Protein AF-A0A520R181-F1 (afdb_monomer_lite)

Structure (mmCIF, N/CA/C/O backbone):
data_AF-A0A520R181-F1
#
_entry.id   AF-A0A520R181-F1
#
loop_
_atom_site.group_PDB
_atom_site.id
_atom_site.type_symbol
_atom_site.label_atom_id
_atom_site.label_alt_id
_atom_site.label_comp_id
_atom_site.label_asym_id
_atom_site.label_entity_id
_atom_site.label_seq_id
_atom_site.pdbx_PDB_ins_code
_atom_site.Cartn_x
_atom_site.Cartn_y
_atom_site.Cartn_z
_atom_site.occupancy
_atom_site.B_iso_or_equiv
_atom_site.auth_seq_id
_atom_site.auth_comp_id
_atom_site.auth_asym_id
_atom_site.auth_atom_id
_atom_site.pdbx_PDB_model_num
ATOM 1 N N . MET A 1 1 ? 13.002 9.354 -15.222 1.00 70.94 1 MET A N 1
ATOM 2 C CA . MET A 1 1 ? 13.099 8.004 -14.648 1.00 70.94 1 MET A CA 1
ATOM 3 C C . MET A 1 1 ? 13.500 8.187 -13.207 1.00 70.94 1 MET A C 1
ATOM 5 O O . MET A 1 1 ? 14.517 8.838 -12.961 1.00 70.94 1 MET A O 1
ATOM 9 N N . TYR A 1 2 ? 12.645 7.732 -12.300 1.00 83.31 2 TYR A N 1
ATOM 10 C CA . TYR A 1 2 ? 12.862 7.840 -10.866 1.00 83.31 2 TYR A CA 1
ATOM 11 C C . TYR A 1 2 ? 14.178 7.166 -10.467 1.00 83.31 2 TYR A C 1
ATOM 13 O O . TYR A 1 2 ? 14.601 6.172 -11.060 1.00 83.31 2 TYR A O 1
ATOM 21 N N . ARG A 1 3 ? 14.857 7.761 -9.487 1.00 86.00 3 ARG A N 1
ATOM 22 C CA . ARG A 1 3 ? 16.058 7.203 -8.874 1.00 86.00 3 ARG A CA 1
ATOM 23 C C . ARG A 1 3 ? 15.822 7.171 -7.377 1.00 86.00 3 ARG A C 1
ATOM 25 O O . ARG A 1 3 ? 15.787 8.222 -6.746 1.00 86.00 3 ARG A O 1
ATOM 32 N N . GLN A 1 4 ? 15.711 5.964 -6.850 1.00 87.31 4 GLN A N 1
ATOM 33 C CA . GLN A 1 4 ? 15.483 5.714 -5.439 1.00 87.31 4 GLN A CA 1
ATOM 34 C C . GLN A 1 4 ? 16.605 6.290 -4.572 1.00 87.31 4 GLN A C 1
ATOM 36 O O . GLN A 1 4 ? 17.796 6.112 -4.858 1.00 87.31 4 GLN A O 1
ATOM 41 N N . ASN A 1 5 ? 16.229 6.990 -3.501 1.00 93.62 5 ASN A N 1
ATOM 42 C CA . ASN A 1 5 ? 17.175 7.425 -2.486 1.00 93.62 5 ASN A CA 1
ATOM 43 C C . ASN A 1 5 ? 17.422 6.289 -1.484 1.00 93.62 5 ASN A C 1
ATOM 45 O O . ASN A 1 5 ? 16.746 6.174 -0.466 1.00 93.62 5 ASN A O 1
ATOM 49 N N . GLU A 1 6 ? 18.431 5.468 -1.770 1.00 94.00 6 GLU A N 1
ATOM 50 C CA . GLU A 1 6 ? 18.804 4.285 -0.978 1.00 94.00 6 GLU A CA 1
ATOM 51 C C . GLU A 1 6 ? 19.047 4.560 0.512 1.00 94.00 6 GLU A C 1
ATOM 53 O O . GLU A 1 6 ? 18.849 3.690 1.360 1.00 94.00 6 GLU A O 1
ATOM 58 N N . THR A 1 7 ? 19.516 5.759 0.856 1.00 96.38 7 THR A N 1
ATOM 59 C CA . THR A 1 7 ? 19.773 6.120 2.254 1.00 96.38 7 THR A CA 1
ATOM 60 C C . THR A 1 7 ? 18.471 6.363 3.004 1.00 96.38 7 THR A C 1
ATOM 62 O O . THR A 1 7 ? 18.291 5.807 4.085 1.00 96.38 7 THR A O 1
ATOM 65 N N . GLU A 1 8 ? 17.563 7.153 2.429 1.00 97.19 8 GLU A N 1
ATOM 66 C CA . GLU A 1 8 ? 16.265 7.436 3.052 1.00 97.19 8 GLU A CA 1
ATOM 67 C C . GLU A 1 8 ? 15.363 6.203 3.045 1.00 97.19 8 GLU A C 1
ATOM 69 O O . GLU A 1 8 ? 14.705 5.936 4.047 1.00 97.19 8 GLU A O 1
ATOM 74 N N . LEU A 1 9 ? 15.417 5.394 1.981 1.00 96.69 9 LEU A N 1
ATOM 75 C CA . LEU A 1 9 ? 14.722 4.113 1.923 1.00 96.69 9 LEU A CA 1
ATOM 76 C C . LEU A 1 9 ? 15.124 3.223 3.102 1.00 96.69 9 LEU A C 1
ATOM 78 O O . LEU A 1 9 ? 14.274 2.849 3.904 1.00 96.69 9 LEU A O 1
ATOM 82 N N . ARG A 1 10 ? 16.424 2.924 3.247 1.00 96.19 10 ARG A N 1
ATOM 83 C CA . ARG A 1 10 ? 16.911 2.081 4.351 1.00 96.19 10 ARG A CA 1
ATOM 84 C C . ARG A 1 10 ? 16.546 2.658 5.709 1.00 96.19 10 ARG A C 1
ATOM 86 O O . ARG A 1 10 ? 16.106 1.922 6.579 1.00 96.19 10 ARG A O 1
ATOM 93 N N . ARG A 1 11 ? 16.681 3.975 5.881 1.00 98.06 11 ARG A N 1
ATOM 94 C CA . ARG A 1 11 ? 16.332 4.641 7.137 1.00 98.06 11 ARG A CA 1
ATOM 95 C C . ARG A 1 11 ? 14.852 4.470 7.482 1.00 98.06 11 ARG A C 1
ATOM 97 O O . ARG A 1 11 ? 14.540 4.216 8.641 1.00 98.06 11 ARG A O 1
ATOM 104 N N . ALA A 1 12 ? 13.952 4.625 6.514 1.00 98.25 12 ALA A N 1
ATOM 105 C CA . ALA A 1 12 ? 12.523 4.411 6.721 1.00 98.25 12 ALA A CA 1
ATOM 106 C C . ALA A 1 12 ? 12.215 2.940 7.039 1.00 98.25 12 ALA A C 1
ATOM 108 O O . ALA A 1 12 ? 11.457 2.654 7.963 1.00 98.25 12 ALA A O 1
ATOM 109 N N . MET A 1 13 ? 12.865 2.008 6.339 1.00 97.69 13 MET A N 1
ATOM 110 C CA . MET A 1 13 ? 12.720 0.574 6.590 1.00 97.69 13 MET A CA 1
ATOM 111 C C . MET A 1 13 ? 13.202 0.179 7.993 1.00 97.69 13 MET A C 1
ATOM 113 O O . MET A 1 13 ? 12.474 -0.494 8.713 1.00 97.69 13 MET A O 1
ATOM 117 N N . ASP A 1 14 ? 14.359 0.671 8.445 1.00 97.81 14 ASP A N 1
ATOM 118 C CA . ASP A 1 14 ? 14.879 0.411 9.798 1.00 97.81 14 ASP A CA 1
ATOM 119 C C . ASP A 1 14 ? 13.917 0.891 10.900 1.00 97.81 14 ASP A C 1
ATOM 121 O O . ASP A 1 14 ? 13.840 0.306 11.984 1.00 97.81 14 ASP A O 1
ATOM 125 N N . ARG A 1 15 ? 13.204 1.995 10.651 1.00 98.25 15 ARG A N 1
ATOM 126 C CA . ARG A 1 15 ? 12.202 2.540 11.577 1.00 98.25 15 ARG A CA 1
ATOM 127 C C . ARG A 1 15 ? 10.963 1.658 11.641 1.00 98.25 15 ARG A C 1
ATOM 129 O O . ARG A 1 15 ? 10.537 1.305 12.736 1.00 98.25 15 ARG A O 1
ATOM 136 N N . LEU A 1 16 ? 10.444 1.257 10.482 1.00 97.69 16 LEU A N 1
ATOM 137 C CA . LEU A 1 16 ? 9.302 0.350 10.393 1.00 97.69 16 LEU A CA 1
ATOM 138 C C . LEU A 1 16 ? 9.629 -1.008 11.023 1.00 97.69 16 LEU A C 1
ATOM 140 O O . LEU A 1 16 ? 8.872 -1.479 11.861 1.00 97.69 16 LEU A O 1
ATOM 144 N N . GLU A 1 17 ? 10.785 -1.600 10.721 1.00 96.12 17 GLU A N 1
ATOM 145 C CA . GLU A 1 17 ? 11.241 -2.844 11.358 1.00 96.12 17 GLU A CA 1
ATOM 146 C C . GLU A 1 17 ? 11.260 -2.748 12.881 1.00 96.12 17 GLU A C 1
ATOM 148 O O . GLU A 1 17 ? 10.787 -3.661 13.556 1.00 96.12 17 GLU A O 1
ATOM 153 N N . ARG A 1 18 ? 11.780 -1.641 13.425 1.00 96.62 18 ARG A N 1
ATOM 154 C CA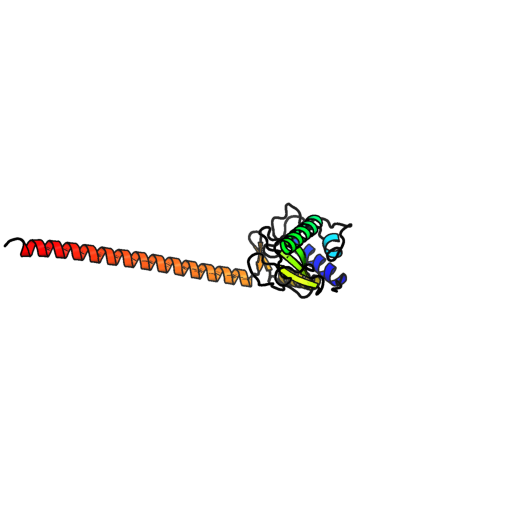 . ARG A 1 18 ? 11.797 -1.416 14.871 1.00 96.62 18 ARG A CA 1
ATOM 155 C C . ARG A 1 18 ? 10.385 -1.342 15.437 1.00 96.62 18 ARG A C 1
ATOM 157 O O . ARG A 1 18 ? 10.103 -2.029 16.410 1.00 96.62 18 ARG A O 1
ATOM 164 N N . TRP A 1 19 ? 9.515 -0.543 14.823 1.00 96.75 19 TRP A N 1
ATOM 165 C CA . TRP A 1 19 ? 8.144 -0.393 15.296 1.00 96.75 19 TRP A CA 1
ATOM 166 C C . TRP A 1 19 ? 7.399 -1.733 15.265 1.00 96.75 19 TRP A C 1
ATOM 168 O O . TRP A 1 19 ? 6.850 -2.147 16.283 1.00 96.75 19 TRP A O 1
ATOM 178 N N . PHE A 1 20 ? 7.455 -2.466 14.149 1.00 95.25 20 PHE A N 1
ATOM 179 C CA . PHE A 1 20 ? 6.802 -3.772 14.030 1.00 95.25 20 PHE A CA 1
ATOM 180 C C . PHE A 1 20 ? 7.365 -4.793 15.026 1.00 95.25 20 PHE A C 1
ATOM 182 O O . PHE A 1 20 ? 6.590 -5.528 15.624 1.00 95.25 20 PHE A O 1
ATOM 189 N N . ALA A 1 21 ? 8.678 -4.809 15.272 1.00 93.69 21 ALA A N 1
ATOM 190 C CA . ALA A 1 21 ? 9.282 -5.699 16.268 1.00 93.69 21 ALA A CA 1
ATOM 191 C C . ALA A 1 21 ? 8.876 -5.374 17.720 1.00 93.69 21 ALA A C 1
ATOM 193 O O . ALA A 1 21 ? 8.971 -6.238 18.588 1.00 93.69 21 ALA A O 1
ATOM 194 N N . GLU A 1 22 ? 8.463 -4.135 17.998 1.00 94.25 22 GLU A N 1
ATOM 195 C CA . GLU A 1 22 ? 7.992 -3.704 19.320 1.00 94.25 22 GLU A CA 1
ATOM 196 C C . GLU A 1 22 ? 6.488 -3.948 19.530 1.00 94.25 22 GLU A C 1
ATOM 198 O O . GLU A 1 22 ? 6.054 -4.074 20.675 1.00 94.25 22 GLU A O 1
ATOM 203 N N . HIS A 1 23 ? 5.701 -4.015 18.449 1.00 93.12 23 HIS A N 1
ATOM 204 C CA . HIS A 1 23 ? 4.231 -4.020 18.505 1.00 93.12 23 HIS A CA 1
ATOM 205 C C . HIS A 1 23 ? 3.587 -5.303 17.962 1.00 93.12 23 HIS A C 1
ATOM 207 O O . HIS A 1 23 ? 2.390 -5.509 18.159 1.00 93.12 23 HIS A O 1
ATOM 213 N N . VAL A 1 24 ? 4.350 -6.170 17.292 1.00 90.50 24 VAL A N 1
ATOM 214 C CA . VAL A 1 24 ? 3.882 -7.451 16.752 1.00 90.50 24 VAL A CA 1
ATOM 215 C C . VAL A 1 24 ? 4.718 -8.585 17.348 1.00 90.50 24 VAL A C 1
ATOM 217 O O . VAL A 1 24 ? 5.944 -8.539 17.323 1.00 90.50 24 VAL A O 1
ATOM 220 N N . ASP A 1 25 ? 4.046 -9.607 17.887 1.00 78.94 25 ASP A N 1
ATOM 221 C CA . ASP A 1 25 ? 4.659 -10.672 18.703 1.00 78.94 25 ASP A CA 1
ATOM 222 C C . ASP A 1 25 ? 5.615 -11.612 17.936 1.00 78.94 25 ASP A C 1
ATOM 224 O O . ASP A 1 25 ? 6.341 -12.395 18.548 1.00 78.94 25 ASP A O 1
ATOM 228 N N . GLU A 1 26 ? 5.652 -11.537 16.606 1.00 80.12 26 GLU A N 1
ATOM 229 C CA . GLU A 1 26 ? 6.460 -12.400 15.742 1.00 80.12 26 GLU A CA 1
ATOM 230 C C . GLU A 1 26 ? 7.240 -11.565 14.717 1.00 80.12 26 GLU A C 1
ATOM 232 O O . GLU A 1 26 ? 6.818 -10.456 14.368 1.00 80.12 26 GLU A O 1
ATOM 237 N N . PRO A 1 27 ? 8.371 -12.077 14.185 1.00 82.31 27 PRO A N 1
ATOM 238 C CA . PRO A 1 27 ? 9.056 -11.438 13.070 1.00 82.31 27 PRO A CA 1
ATOM 239 C C . PRO A 1 27 ? 8.056 -11.158 11.954 1.00 82.31 27 PRO A C 1
ATOM 241 O O . PRO A 1 27 ? 7.365 -12.064 11.518 1.00 82.31 27 PRO A O 1
ATOM 244 N N . TYR A 1 28 ? 7.962 -9.913 11.506 1.00 92.88 28 TYR A N 1
ATOM 245 C CA . TYR A 1 28 ? 6.873 -9.502 10.625 1.00 92.88 28 TYR A CA 1
ATOM 246 C C . TYR A 1 28 ? 7.232 -9.605 9.133 1.00 92.88 28 TYR A C 1
ATOM 248 O O . TYR A 1 28 ? 6.497 -10.175 8.323 1.00 92.88 28 TYR A O 1
ATOM 256 N N . PHE A 1 29 ? 8.403 -9.080 8.770 1.00 95.56 29 PHE A N 1
ATOM 257 C CA . PHE A 1 29 ? 8.902 -9.079 7.397 1.00 95.56 29 PHE A CA 1
ATOM 258 C C . PHE A 1 29 ? 9.561 -10.416 7.046 1.00 95.56 29 PHE A C 1
ATOM 260 O O . PHE A 1 29 ? 10.306 -10.988 7.849 1.00 95.56 29 PHE A O 1
ATOM 267 N N . ALA A 1 30 ? 9.319 -10.905 5.830 1.00 94.81 30 ALA A N 1
ATOM 268 C CA . ALA A 1 30 ? 10.025 -12.071 5.318 1.00 94.81 30 ALA A CA 1
ATOM 269 C C . ALA A 1 30 ? 11.491 -11.715 4.994 1.00 94.81 30 ALA A C 1
ATOM 271 O O . ALA A 1 30 ? 11.779 -10.580 4.593 1.00 94.81 30 ALA A O 1
ATOM 272 N N . PRO A 1 31 ? 12.438 -12.665 5.139 1.00 93.69 31 PRO A N 1
ATOM 273 C CA . PRO A 1 31 ? 13.830 -12.443 4.760 1.00 93.69 31 PRO A CA 1
ATOM 274 C C . PRO A 1 31 ? 13.952 -11.961 3.311 1.00 93.69 31 PRO A C 1
ATOM 276 O O . PRO A 1 31 ? 13.339 -12.535 2.417 1.00 93.69 31 PRO A O 1
ATOM 279 N N . GLY A 1 32 ? 1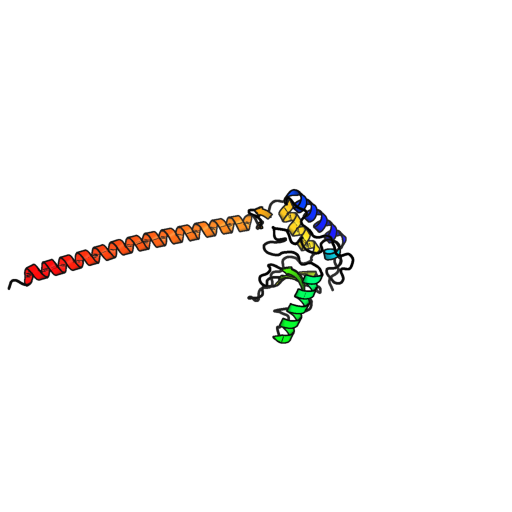4.756 -10.921 3.086 1.00 93.12 32 GLY A N 1
ATOM 280 C CA . GLY A 1 32 ? 14.931 -10.316 1.768 1.00 93.12 32 GLY A CA 1
ATOM 281 C C . GLY A 1 32 ? 15.467 -11.263 0.686 1.00 93.12 32 GLY A C 1
ATOM 282 O O . GLY A 1 32 ? 16.224 -12.198 0.962 1.00 93.12 32 GLY A O 1
ATOM 283 N N . ALA A 1 33 ? 15.104 -10.980 -0.564 1.00 91.19 33 ALA A N 1
ATOM 284 C CA . ALA A 1 33 ? 15.522 -11.722 -1.749 1.00 91.19 33 ALA A CA 1
ATOM 285 C C . ALA A 1 33 ? 16.772 -11.076 -2.360 1.00 91.19 33 ALA A C 1
ATOM 287 O O . ALA A 1 33 ? 16.700 -10.060 -3.050 1.00 91.19 33 ALA A O 1
ATOM 288 N N . SER A 1 34 ? 17.948 -11.652 -2.099 1.00 85.31 34 SER A N 1
ATOM 289 C CA . SER A 1 34 ? 19.232 -11.089 -2.555 1.00 85.31 34 SER A CA 1
ATOM 290 C C . SER A 1 34 ? 19.402 -11.035 -4.079 1.00 85.31 34 SER A C 1
ATOM 292 O O . SER A 1 34 ? 20.304 -10.364 -4.573 1.00 85.31 34 SER A O 1
ATOM 294 N N . ASP A 1 35 ? 18.576 -11.773 -4.813 1.00 84.81 35 ASP A N 1
ATOM 295 C CA . ASP A 1 35 ? 18.516 -11.839 -6.272 1.00 84.81 35 ASP A CA 1
ATOM 296 C C . ASP A 1 35 ? 17.388 -10.981 -6.868 1.00 84.81 35 ASP A C 1
ATOM 298 O O . ASP A 1 35 ? 17.152 -11.040 -8.076 1.00 84.81 35 ASP A O 1
ATOM 302 N N . ALA A 1 36 ? 16.716 -10.155 -6.056 1.00 86.06 36 ALA A N 1
ATOM 303 C CA . ALA A 1 36 ? 15.706 -9.225 -6.536 1.00 86.06 36 ALA A CA 1
ATOM 304 C C . ALA A 1 36 ? 16.286 -8.254 -7.575 1.00 86.06 36 ALA A C 1
ATOM 306 O O . ALA A 1 36 ? 17.374 -7.692 -7.421 1.00 86.06 36 ALA A O 1
ATOM 307 N N . VAL A 1 37 ? 15.524 -8.029 -8.643 1.00 83.50 37 VAL A N 1
ATOM 308 C CA . VAL A 1 37 ? 15.899 -7.158 -9.759 1.00 83.50 37 VAL A CA 1
ATOM 309 C C . VAL A 1 37 ? 14.802 -6.146 -10.053 1.00 83.50 37 VAL A C 1
ATOM 311 O O . VAL A 1 37 ? 13.642 -6.322 -9.690 1.00 83.50 37 VAL A O 1
ATOM 314 N N . GLY A 1 38 ? 15.175 -5.084 -10.762 1.00 87.38 38 GLY A N 1
ATOM 315 C CA . GLY A 1 38 ? 14.236 -4.069 -11.216 1.00 87.38 38 GLY A CA 1
ATOM 316 C C . GLY A 1 38 ? 13.991 -2.950 -10.197 1.00 87.38 38 GLY A C 1
ATOM 317 O O . GLY A 1 38 ? 14.787 -2.755 -9.279 1.00 87.38 38 GLY A O 1
ATOM 318 N N . PRO A 1 39 ? 12.914 -2.171 -10.383 1.00 87.44 39 PRO A N 1
ATOM 319 C CA . PRO A 1 39 ? 12.672 -0.923 -9.651 1.00 87.44 39 PRO A CA 1
ATOM 320 C C . PRO A 1 39 ? 12.476 -1.077 -8.137 1.00 87.44 39 PRO A C 1
ATOM 322 O O . PRO A 1 39 ? 12.673 -0.116 -7.404 1.00 87.44 39 PRO A O 1
ATOM 325 N N . LEU A 1 40 ? 12.120 -2.278 -7.674 1.00 93.50 40 LEU A N 1
ATOM 326 C CA . LEU A 1 40 ? 11.935 -2.612 -6.260 1.00 93.50 40 LEU A CA 1
ATOM 327 C C . LEU A 1 40 ? 13.102 -3.429 -5.683 1.00 93.50 40 LEU A C 1
ATOM 329 O O . LEU A 1 40 ? 12.985 -3.931 -4.572 1.00 93.50 40 LEU A O 1
ATOM 333 N N . ALA A 1 41 ? 14.222 -3.585 -6.400 1.00 92.88 41 ALA A N 1
ATOM 334 C CA . ALA A 1 41 ? 15.306 -4.483 -5.990 1.00 92.88 41 ALA A CA 1
ATOM 335 C C . ALA A 1 41 ? 15.809 -4.206 -4.565 1.00 92.88 41 ALA A C 1
ATOM 337 O O . ALA A 1 41 ? 15.902 -5.131 -3.767 1.00 92.88 41 ALA A O 1
ATOM 338 N N . SER A 1 42 ? 16.075 -2.945 -4.213 1.00 92.81 42 SER A N 1
ATOM 339 C CA . SER A 1 42 ? 16.560 -2.577 -2.875 1.00 92.81 42 SER A CA 1
ATOM 340 C C . SER A 1 42 ? 15.513 -2.801 -1.781 1.00 92.81 42 SER A C 1
ATOM 342 O O . SER A 1 42 ? 15.856 -3.222 -0.677 1.00 92.81 42 SER A O 1
ATOM 344 N N . PHE A 1 43 ? 14.236 -2.573 -2.102 1.00 94.94 43 PHE A N 1
ATOM 345 C CA . PHE A 1 43 ? 13.111 -2.859 -1.214 1.00 94.94 43 PHE A CA 1
ATOM 346 C C . PHE A 1 43 ? 12.986 -4.371 -0.963 1.00 94.94 43 PHE A C 1
ATOM 348 O O . PHE A 1 43 ? 13.037 -4.815 0.181 1.00 94.94 43 PHE A O 1
ATOM 355 N N . LEU A 1 44 ? 12.940 -5.174 -2.029 1.00 96.69 44 LEU A N 1
ATOM 356 C CA . LEU A 1 44 ? 12.775 -6.631 -1.977 1.00 96.69 44 LEU A CA 1
ATOM 357 C C . LEU A 1 44 ? 14.002 -7.364 -1.418 1.00 96.69 44 LEU A C 1
ATOM 359 O O . LEU A 1 44 ? 13.869 -8.378 -0.735 1.00 96.69 44 LEU A O 1
ATOM 363 N N . ALA A 1 45 ? 15.206 -6.832 -1.644 1.00 95.62 45 ALA A N 1
ATOM 364 C CA . ALA A 1 45 ? 16.439 -7.351 -1.057 1.00 95.62 45 ALA A CA 1
ATOM 365 C C . ALA A 1 45 ? 16.475 -7.205 0.469 1.00 95.62 45 ALA A C 1
ATOM 367 O O . ALA A 1 45 ? 17.263 -7.883 1.132 1.00 95.62 45 ALA A O 1
ATOM 368 N N . ARG A 1 46 ? 15.626 -6.337 1.032 1.00 95.06 46 ARG A N 1
ATOM 369 C CA . ARG A 1 46 ? 15.458 -6.177 2.475 1.00 95.06 46 ARG A CA 1
ATOM 370 C C . ARG A 1 46 ? 14.200 -6.881 2.984 1.00 95.06 46 ARG A C 1
ATOM 372 O O . ARG A 1 46 ? 14.320 -7.643 3.942 1.00 95.06 46 ARG A O 1
ATOM 379 N N . TRP A 1 47 ? 13.055 -6.675 2.332 1.00 95.94 47 TRP A N 1
ATOM 380 C CA . TRP A 1 47 ? 11.763 -7.289 2.653 1.00 95.94 47 TRP A CA 1
ATOM 381 C C . TRP A 1 47 ? 11.216 -8.034 1.439 1.00 95.94 47 TRP A C 1
ATOM 383 O O . TRP A 1 47 ? 10.656 -7.419 0.532 1.00 95.94 47 TRP A O 1
ATOM 393 N N . ASN A 1 48 ? 11.327 -9.362 1.420 1.00 96.88 48 ASN A N 1
ATOM 394 C CA . ASN A 1 48 ? 10.705 -10.162 0.363 1.00 96.88 48 ASN A CA 1
ATOM 395 C C . ASN A 1 48 ? 9.235 -10.446 0.698 1.00 96.88 48 ASN A C 1
ATOM 397 O O . ASN A 1 48 ? 8.839 -11.599 0.838 1.00 96.88 48 ASN A O 1
ATOM 401 N N . GLY A 1 49 ? 8.457 -9.383 0.893 1.00 96.38 49 GLY A N 1
ATOM 402 C CA . GLY A 1 49 ? 7.089 -9.456 1.390 1.00 96.38 49 GLY A CA 1
ATOM 403 C C . GLY A 1 49 ? 6.987 -9.561 2.916 1.00 96.38 49 GLY A C 1
ATOM 404 O O . GLY A 1 49 ? 7.939 -9.320 3.669 1.00 96.38 49 GLY A O 1
ATOM 405 N N . GLN A 1 50 ? 5.790 -9.913 3.373 1.00 94.31 50 GLN A N 1
ATOM 406 C CA . GLN A 1 50 ? 5.539 -10.356 4.744 1.00 94.31 50 GLN A CA 1
ATOM 407 C C . GLN A 1 50 ? 5.712 -11.868 4.845 1.00 94.31 50 GLN A C 1
ATOM 409 O O . GLN A 1 50 ? 5.698 -12.574 3.841 1.00 94.31 50 GLN A O 1
ATOM 414 N N . ARG A 1 51 ? 5.854 -12.385 6.064 1.00 91.44 51 ARG A N 1
ATOM 415 C CA . ARG A 1 51 ? 5.729 -13.831 6.253 1.00 91.44 51 ARG A CA 1
ATOM 416 C C . ARG A 1 51 ? 4.295 -14.295 6.008 1.00 91.44 51 ARG A C 1
ATOM 418 O O . ARG A 1 51 ? 3.350 -13.580 6.326 1.00 91.44 51 ARG A O 1
ATOM 425 N N . ASP A 1 52 ? 4.155 -15.539 5.566 1.00 85.25 52 ASP A N 1
ATOM 426 C CA . ASP A 1 52 ? 2.861 -16.185 5.313 1.00 85.25 52 ASP A CA 1
ATOM 427 C C . ASP A 1 52 ? 1.937 -16.232 6.544 1.00 85.25 52 ASP A C 1
ATOM 429 O O . ASP A 1 52 ? 0.718 -16.302 6.410 1.00 85.25 52 ASP A O 1
ATOM 433 N N . ASP A 1 53 ? 2.510 -16.219 7.751 1.00 85.94 53 ASP A N 1
ATOM 434 C CA . ASP A 1 53 ? 1.796 -16.228 9.031 1.00 85.94 53 ASP A CA 1
ATOM 435 C C . ASP A 1 53 ? 1.589 -14.826 9.631 1.00 85.94 53 ASP A C 1
ATOM 437 O O . ASP A 1 53 ? 1.059 -14.705 10.738 1.00 85.94 53 ASP A O 1
ATOM 441 N N . ALA A 1 54 ? 1.967 -13.759 8.918 1.00 86.75 54 ALA A N 1
ATOM 442 C CA . ALA A 1 54 ? 1.746 -12.394 9.373 1.00 86.75 54 ALA A CA 1
ATOM 443 C C . ALA A 1 54 ? 0.242 -12.076 9.399 1.00 86.75 54 ALA A C 1
ATOM 445 O O . ALA A 1 54 ? -0.397 -11.872 8.368 1.00 86.75 54 ALA A O 1
ATOM 446 N N . ALA A 1 55 ? -0.322 -11.996 10.605 1.00 83.88 55 ALA A N 1
ATOM 447 C CA . ALA A 1 55 ? -1.754 -11.778 10.809 1.00 83.88 55 ALA A CA 1
ATOM 448 C C . ALA A 1 55 ? -2.227 -10.343 10.506 1.00 83.88 55 ALA A C 1
ATOM 450 O O . ALA A 1 55 ? -3.426 -10.114 10.381 1.00 83.88 55 ALA A O 1
ATOM 451 N N . VAL A 1 56 ? -1.301 -9.383 10.421 1.00 91.44 56 VAL A N 1
ATOM 452 C CA . VAL A 1 56 ? -1.598 -7.948 10.314 1.00 91.44 56 VAL A CA 1
ATOM 453 C C . VAL A 1 56 ? -1.183 -7.439 8.928 1.00 91.44 56 VAL A C 1
ATOM 455 O O . VAL A 1 56 ? -0.032 -7.664 8.540 1.00 91.44 56 VAL A O 1
ATOM 458 N N . PRO A 1 57 ? -2.047 -6.733 8.179 1.00 93.50 57 PRO A N 1
ATOM 459 C CA . PRO A 1 57 ? -1.654 -6.086 6.926 1.00 93.50 57 PRO A CA 1
ATOM 460 C C . PRO A 1 57 ? -0.545 -5.046 7.130 1.00 93.50 57 PRO A C 1
ATOM 462 O O . PRO A 1 57 ? -0.415 -4.463 8.207 1.00 93.50 57 PRO A O 1
ATOM 465 N N . PHE A 1 58 ? 0.264 -4.804 6.101 1.00 95.38 58 PHE A N 1
ATOM 466 C CA . PHE A 1 58 ? 1.372 -3.850 6.174 1.00 95.38 58 PHE A CA 1
ATOM 467 C C . PHE A 1 58 ? 0.905 -2.414 6.205 1.00 95.38 58 PHE A C 1
ATOM 469 O O . PHE A 1 58 ? 1.422 -1.641 7.001 1.00 95.38 58 PHE A O 1
ATOM 476 N N . PHE A 1 59 ? -0.044 -2.055 5.352 1.00 94.31 59 PHE A N 1
ATOM 477 C CA . PHE A 1 59 ? -0.577 -0.706 5.268 1.00 94.31 59 PHE A CA 1
ATOM 478 C C . PHE A 1 59 ? -2.068 -0.812 4.995 1.00 94.31 59 PHE A C 1
ATOM 480 O O . PHE A 1 59 ? -2.460 -1.321 3.953 1.00 94.31 59 PHE A O 1
ATOM 487 N N . GLU A 1 60 ? -2.898 -0.361 5.933 1.00 90.62 60 GLU A N 1
ATOM 488 C CA . GLU A 1 60 ? -4.359 -0.468 5.833 1.00 90.62 60 GLU A CA 1
ATOM 489 C C . GLU A 1 60 ? -4.810 -1.923 5.628 1.00 90.62 60 GLU A C 1
ATOM 491 O O . GLU A 1 60 ? -4.677 -2.722 6.552 1.00 90.62 60 GLU A O 1
ATOM 496 N N . ALA A 1 61 ? -5.326 -2.283 4.450 1.00 92.06 61 ALA A N 1
ATOM 497 C CA . ALA A 1 61 ? -5.681 -3.659 4.091 1.00 92.06 61 ALA A CA 1
ATOM 498 C C . ALA A 1 61 ? -4.614 -4.362 3.228 1.00 92.06 61 ALA A C 1
ATOM 500 O O . ALA A 1 61 ? -4.752 -5.543 2.917 1.00 92.06 61 ALA A O 1
ATOM 501 N N . PHE A 1 62 ? -3.551 -3.658 2.836 1.00 95.75 62 PHE A N 1
ATOM 502 C CA . PHE A 1 62 ? -2.549 -4.153 1.901 1.00 95.75 62 PHE A CA 1
ATOM 503 C C . PHE A 1 62 ? -1.482 -4.993 2.596 1.00 95.75 62 PHE A C 1
ATOM 505 O O . PHE A 1 62 ? -0.832 -4.547 3.544 1.00 95.75 62 PHE A O 1
ATOM 512 N N . HIS A 1 63 ? -1.241 -6.180 2.053 1.00 96.19 63 HIS A N 1
ATOM 513 C CA . HIS A 1 63 ? -0.127 -7.045 2.399 1.00 96.19 63 HIS A CA 1
ATOM 514 C C . HIS A 1 63 ? 1.026 -6.877 1.409 1.00 96.19 63 HIS A C 1
ATOM 516 O O . HIS A 1 63 ? 0.798 -6.789 0.201 1.00 96.19 63 HIS A O 1
ATOM 522 N N . LEU A 1 64 ? 2.269 -6.847 1.900 1.00 97.62 64 LEU A N 1
ATOM 523 C CA . LEU A 1 64 ? 3.444 -6.770 1.029 1.00 97.62 64 LEU A CA 1
ATOM 524 C C . LEU A 1 64 ? 3.583 -8.043 0.199 1.00 97.62 64 LEU A C 1
ATOM 526 O O . LEU A 1 64 ? 3.579 -9.152 0.734 1.00 97.62 64 LEU A O 1
ATOM 530 N N . LEU A 1 65 ? 3.789 -7.855 -1.099 1.00 97.06 65 LEU A N 1
ATOM 531 C CA . LEU A 1 65 ? 4.072 -8.932 -2.033 1.00 97.06 65 LEU A CA 1
ATOM 532 C C . LEU A 1 65 ? 5.554 -9.315 -1.961 1.00 97.06 65 LEU A C 1
ATOM 534 O O . LEU A 1 65 ? 6.431 -8.455 -1.853 1.00 97.06 65 LEU A O 1
ATOM 538 N N . ASP A 1 66 ? 5.838 -10.610 -2.070 1.00 96.69 66 ASP A N 1
ATOM 539 C CA . ASP A 1 66 ? 7.190 -11.086 -2.353 1.00 96.69 66 ASP A CA 1
ATOM 540 C C . ASP A 1 66 ? 7.577 -10.813 -3.821 1.00 96.69 66 ASP A C 1
ATOM 542 O O . ASP A 1 66 ? 6.757 -10.390 -4.642 1.00 96.69 66 ASP A O 1
ATOM 546 N N . ALA A 1 67 ? 8.845 -11.027 -4.173 1.00 96.12 67 ALA A N 1
ATOM 547 C CA . ALA A 1 67 ? 9.359 -10.737 -5.510 1.00 96.12 67 ALA A CA 1
ATOM 548 C C . ALA A 1 67 ? 8.638 -11.535 -6.614 1.00 96.12 67 ALA A C 1
ATOM 550 O O . ALA A 1 67 ? 8.365 -10.994 -7.690 1.00 96.12 67 ALA A O 1
ATOM 551 N N . GLU A 1 68 ? 8.307 -12.805 -6.353 1.00 95.06 68 GLU A N 1
ATOM 552 C CA . GLU A 1 68 ? 7.576 -13.650 -7.303 1.00 95.06 68 GLU A CA 1
ATOM 553 C C . GLU A 1 68 ? 6.156 -13.118 -7.523 1.00 95.06 68 GLU A C 1
ATOM 555 O O . GLU A 1 68 ? 5.699 -13.008 -8.662 1.00 95.06 68 GLU A O 1
ATOM 560 N N . SER A 1 69 ? 5.473 -12.738 -6.447 1.00 96.00 69 SER A N 1
ATOM 561 C CA . SER A 1 69 ? 4.115 -12.211 -6.491 1.00 96.00 69 SER A CA 1
ATOM 562 C C . SER A 1 69 ? 4.069 -10.829 -7.130 1.00 96.00 69 SER A C 1
ATOM 564 O O . SER A 1 69 ? 3.195 -10.610 -7.960 1.00 96.00 69 SER A O 1
ATOM 566 N N . CYS A 1 70 ? 5.038 -9.942 -6.868 1.00 96.94 70 CYS A N 1
ATOM 567 C CA . CYS A 1 70 ? 5.180 -8.674 -7.599 1.00 96.94 70 CYS A CA 1
ATOM 568 C C . CYS A 1 70 ? 5.240 -8.914 -9.117 1.00 96.94 70 CYS A C 1
ATOM 570 O O . CYS A 1 70 ? 4.519 -8.280 -9.889 1.00 96.94 70 CYS A O 1
ATOM 572 N N . ALA A 1 71 ? 6.091 -9.851 -9.555 1.00 96.12 71 ALA A N 1
ATOM 573 C CA . ALA A 1 71 ? 6.272 -10.164 -10.971 1.00 96.12 71 ALA A CA 1
ATOM 574 C C . ALA A 1 71 ? 5.027 -10.818 -11.590 1.00 96.12 71 ALA A C 1
ATOM 576 O O . ALA A 1 71 ? 4.642 -10.479 -12.711 1.00 96.12 71 ALA A O 1
ATOM 577 N N . ARG A 1 72 ? 4.387 -11.738 -10.860 1.00 96.44 72 ARG A N 1
ATOM 578 C CA . ARG A 1 72 ? 3.157 -12.414 -11.284 1.00 96.44 72 ARG A CA 1
ATOM 579 C C . ARG A 1 72 ? 2.000 -11.430 -11.427 1.00 96.44 72 ARG A C 1
ATOM 581 O O . ARG A 1 72 ? 1.324 -11.457 -12.451 1.00 96.44 72 ARG A O 1
ATOM 588 N N . GLU A 1 73 ? 1.814 -10.553 -10.446 1.00 96.94 73 GLU A N 1
ATOM 589 C CA . GLU A 1 73 ? 0.758 -9.539 -10.451 1.00 96.94 73 GLU A CA 1
ATOM 590 C C . GLU A 1 73 ? 0.964 -8.553 -11.599 1.00 96.94 73 GLU A C 1
ATOM 592 O O . GLU A 1 73 ? 0.054 -8.286 -12.378 1.00 96.94 73 GLU A O 1
ATOM 597 N N . LYS A 1 74 ? 2.206 -8.094 -11.786 1.00 97.38 74 LYS A N 1
ATOM 598 C CA . LYS A 1 74 ? 2.577 -7.236 -12.909 1.00 97.38 74 LYS A CA 1
ATOM 599 C C . LYS A 1 74 ? 2.247 -7.879 -14.259 1.00 97.38 74 LYS A C 1
ATOM 601 O O . LYS A 1 74 ? 1.604 -7.251 -15.097 1.00 97.38 74 LYS A O 1
ATOM 606 N N . ALA A 1 75 ? 2.666 -9.127 -14.464 1.00 97.94 75 ALA A N 1
ATOM 607 C CA . ALA A 1 75 ? 2.411 -9.845 -15.708 1.00 97.94 75 ALA A CA 1
ATOM 608 C C . ALA A 1 75 ? 0.910 -10.063 -15.956 1.00 97.94 75 ALA A C 1
ATOM 610 O O . ALA A 1 75 ? 0.457 -9.936 -17.093 1.00 97.94 75 ALA A O 1
ATOM 611 N N . MET A 1 76 ? 0.145 -10.364 -14.903 1.00 97.25 76 MET A N 1
ATOM 612 C CA . MET A 1 76 ? -1.309 -10.499 -14.978 1.00 97.25 76 MET A CA 1
ATOM 613 C C . MET A 1 76 ? -1.961 -9.180 -15.405 1.00 97.25 76 MET A C 1
ATOM 615 O O . MET A 1 76 ? -2.701 -9.163 -16.385 1.00 97.25 76 MET A O 1
ATOM 619 N N . MET A 1 77 ? -1.652 -8.080 -14.717 1.00 97.75 77 MET A N 1
ATOM 620 C CA . MET A 1 77 ? -2.257 -6.773 -14.979 1.00 97.75 77 MET A CA 1
ATOM 621 C C . MET A 1 77 ? -1.896 -6.223 -16.360 1.00 97.75 77 MET A C 1
ATOM 623 O O . MET A 1 77 ? -2.770 -5.721 -17.062 1.00 97.75 77 MET A O 1
ATOM 627 N N . ASP A 1 78 ? -0.644 -6.379 -16.798 1.00 98.00 78 ASP A N 1
ATOM 628 C CA . ASP A 1 78 ? -0.236 -6.012 -18.161 1.00 98.00 78 ASP A CA 1
ATOM 629 C C . ASP A 1 78 ? -0.951 -6.856 -19.222 1.00 98.00 78 ASP A C 1
ATOM 631 O O . ASP A 1 78 ? -1.349 -6.334 -20.266 1.00 98.00 78 ASP A O 1
ATOM 635 N N . GLY A 1 79 ? -1.133 -8.153 -18.951 1.00 97.94 79 GLY A N 1
ATOM 636 C CA . GLY A 1 79 ? -1.898 -9.057 -19.804 1.00 97.94 79 GLY A CA 1
ATOM 637 C C . GLY A 1 79 ? -3.350 -8.605 -19.942 1.00 97.94 79 GLY A C 1
ATOM 638 O O . GLY A 1 79 ? -3.810 -8.386 -21.060 1.00 97.94 79 GLY A O 1
ATOM 639 N N . LEU A 1 80 ? -4.033 -8.372 -18.817 1.00 96.38 80 LEU A N 1
ATOM 640 C CA . LEU A 1 80 ? -5.417 -7.889 -18.785 1.00 96.38 80 LEU A CA 1
ATOM 641 C C . LEU A 1 80 ? -5.566 -6.543 -19.498 1.00 96.38 80 LEU A C 1
ATOM 643 O O . LEU A 1 80 ? -6.432 -6.393 -20.357 1.00 96.38 80 LEU A O 1
ATOM 647 N N . ALA A 1 81 ? -4.685 -5.582 -19.208 1.00 97.06 81 ALA A N 1
ATOM 648 C CA . ALA A 1 81 ? -4.709 -4.275 -19.853 1.00 97.06 81 ALA A CA 1
ATOM 649 C C . ALA A 1 81 ? -4.544 -4.378 -21.376 1.00 97.06 81 ALA A C 1
ATOM 651 O O . ALA A 1 81 ? -5.230 -3.679 -22.123 1.00 97.06 81 ALA A O 1
ATOM 652 N N . SER A 1 82 ? -3.663 -5.266 -21.847 1.00 97.62 82 SER A N 1
ATOM 653 C CA . SER A 1 82 ? -3.479 -5.517 -23.276 1.00 97.62 82 SER A CA 1
ATOM 654 C C . SER A 1 82 ? -4.679 -6.225 -23.910 1.00 97.62 82 SER A C 1
ATOM 656 O O . SER A 1 82 ? -5.046 -5.887 -25.034 1.00 97.62 82 SER A O 1
ATOM 658 N N . GLU A 1 83 ? -5.253 -7.228 -23.246 1.00 97.56 83 GLU A N 1
ATOM 659 C CA . GLU A 1 83 ? -6.368 -8.026 -23.772 1.00 97.56 83 GLU A CA 1
ATOM 660 C C . GLU A 1 83 ? -7.658 -7.204 -23.868 1.00 97.56 83 GLU A C 1
ATOM 662 O O . GLU A 1 83 ? -8.345 -7.241 -24.890 1.00 97.56 83 GLU A O 1
ATOM 667 N N . GLU A 1 84 ? -7.937 -6.403 -22.843 1.00 96.12 84 GLU A N 1
ATOM 668 C CA . GLU A 1 84 ? -9.132 -5.560 -22.744 1.00 96.12 84 GLU A CA 1
ATOM 669 C C . GLU A 1 84 ? -8.954 -4.183 -23.409 1.00 96.12 84 GLU A C 1
ATOM 671 O O . GLU A 1 84 ? -9.913 -3.422 -23.562 1.00 96.12 84 GLU A O 1
ATOM 676 N N . GLY A 1 85 ? -7.730 -3.834 -23.818 1.00 96.50 85 GLY A N 1
ATOM 677 C CA . GLY A 1 85 ? -7.422 -2.549 -24.445 1.00 96.50 85 GLY A CA 1
ATOM 678 C C . GLY A 1 85 ? -7.583 -1.361 -23.493 1.00 96.50 85 GLY A C 1
ATOM 679 O O . GLY A 1 85 ? -8.085 -0.308 -23.895 1.00 96.50 85 GLY A O 1
ATOM 680 N N . TRP A 1 86 ? -7.183 -1.526 -22.230 1.00 96.31 86 TRP A N 1
ATOM 681 C CA . TRP A 1 86 ? -7.285 -0.477 -21.219 1.00 96.31 86 TRP A CA 1
ATOM 682 C C . TRP A 1 86 ? -6.407 0.734 -21.563 1.00 96.31 86 TRP A C 1
ATOM 684 O O . TRP A 1 86 ? -5.274 0.582 -22.029 1.00 96.31 86 TRP A O 1
ATOM 694 N N . PRO A 1 87 ? -6.896 1.965 -21.326 1.00 95.31 87 PRO A N 1
ATOM 695 C CA . PRO A 1 87 ? -6.065 3.149 -21.462 1.00 95.31 87 PRO A CA 1
ATOM 696 C C . PRO A 1 87 ? -5.024 3.207 -20.336 1.00 95.31 87 PRO A C 1
ATOM 698 O O . PRO A 1 87 ? -5.261 2.727 -19.230 1.00 95.31 87 PRO A O 1
ATOM 701 N N . ALA A 1 88 ? -3.913 3.908 -20.577 1.00 93.38 88 ALA A N 1
ATOM 702 C CA . ALA A 1 88 ? -2.874 4.126 -19.563 1.00 93.38 88 ALA A CA 1
ATOM 703 C C . ALA A 1 88 ? -3.376 4.890 -18.321 1.00 93.38 88 ALA A C 1
ATOM 705 O O . ALA A 1 88 ? -2.783 4.795 -17.255 1.00 93.38 88 ALA A O 1
ATOM 706 N N . SER A 1 89 ? -4.480 5.640 -18.439 1.00 93.00 89 SER A N 1
ATOM 707 C CA . SER A 1 89 ? -5.143 6.259 -17.284 1.00 93.00 89 SER A CA 1
ATOM 708 C C . SER A 1 89 ? -5.775 5.232 -16.343 1.00 93.00 89 SER A C 1
ATOM 710 O O . SER A 1 89 ? -5.949 5.519 -15.164 1.00 93.00 89 SER A O 1
ATOM 712 N N . TRP A 1 90 ? -6.112 4.045 -16.856 1.00 95.75 90 TRP A N 1
ATOM 713 C CA . TRP A 1 90 ? -6.638 2.946 -16.060 1.00 95.75 90 TRP A CA 1
ATOM 714 C C . TRP A 1 90 ? -5.512 2.092 -15.476 1.00 95.75 90 TRP A C 1
ATOM 716 O O . TRP A 1 90 ? -5.475 1.895 -14.262 1.00 95.75 90 TRP A O 1
ATOM 726 N N . TRP A 1 91 ? -4.591 1.635 -16.327 1.00 97.31 91 TRP A N 1
ATOM 727 C CA . TRP A 1 91 ? -3.396 0.882 -15.947 1.00 97.31 91 TRP A CA 1
ATOM 728 C C . TRP A 1 91 ? -2.206 1.323 -16.802 1.00 97.31 91 TRP A C 1
ATOM 730 O O . TRP A 1 91 ? -2.220 1.145 -18.022 1.00 97.31 91 TRP A O 1
ATOM 740 N N . ASP A 1 92 ? -1.176 1.889 -16.173 1.00 96.81 92 ASP A N 1
ATOM 741 C CA . ASP A 1 92 ? 0.061 2.268 -16.858 1.00 96.81 92 ASP A CA 1
ATOM 742 C C . ASP A 1 92 ? 1.080 1.105 -16.787 1.00 96.81 92 ASP A C 1
ATOM 744 O O . ASP A 1 92 ? 1.364 0.601 -15.697 1.00 96.81 92 ASP A O 1
ATOM 748 N N . PRO A 1 93 ? 1.678 0.670 -17.914 1.00 96.38 93 PRO A N 1
ATOM 749 C CA . PRO A 1 93 ? 2.732 -0.346 -17.919 1.00 96.38 93 PRO A CA 1
ATOM 750 C C . PRO A 1 93 ? 3.974 0.004 -17.081 1.00 96.38 93 PRO A C 1
ATOM 752 O O . PRO A 1 93 ? 4.763 -0.890 -16.779 1.00 96.38 93 PRO A O 1
ATOM 755 N N . ASP A 1 94 ? 4.161 1.260 -16.683 1.00 97.00 94 ASP A N 1
ATOM 756 C CA . ASP A 1 94 ? 5.230 1.679 -15.773 1.00 97.00 94 ASP A CA 1
ATOM 757 C C . ASP A 1 94 ? 4.855 1.543 -14.282 1.00 97.00 94 ASP A C 1
ATOM 759 O O . ASP A 1 94 ? 5.668 1.832 -13.402 1.00 97.00 94 ASP A O 1
ATOM 763 N N . TRP A 1 95 ? 3.650 1.066 -13.966 1.00 98.06 95 TRP A N 1
ATOM 764 C CA . TRP A 1 95 ? 3.248 0.741 -12.599 1.00 98.06 95 TRP A CA 1
ATOM 765 C C . TRP A 1 95 ? 3.688 -0.672 -12.216 1.00 98.06 95 TRP A C 1
ATOM 767 O O . TRP A 1 95 ? 3.410 -1.649 -12.920 1.00 98.06 95 TRP A O 1
ATOM 777 N N . VAL A 1 96 ? 4.389 -0.775 -11.084 1.00 98.00 96 VAL A N 1
ATOM 778 C CA . VAL A 1 96 ? 4.912 -2.030 -10.531 1.00 98.00 96 VAL A CA 1
ATOM 779 C C . VAL A 1 96 ? 4.282 -2.286 -9.156 1.00 98.00 96 VAL A C 1
ATOM 781 O O . VAL A 1 96 ? 4.576 -1.536 -8.223 1.00 98.00 96 VAL A O 1
ATOM 784 N N . PRO A 1 97 ? 3.437 -3.322 -9.001 1.00 98.12 97 PRO A N 1
ATOM 785 C CA . PRO A 1 97 ? 2.844 -3.690 -7.715 1.00 98.12 97 PRO A CA 1
ATOM 786 C C . PRO A 1 97 ? 3.892 -4.077 -6.673 1.00 98.12 97 PRO A C 1
ATOM 788 O O . PRO A 1 97 ? 4.864 -4.757 -6.999 1.00 98.12 97 PRO A O 1
ATOM 791 N N . PHE A 1 98 ? 3.659 -3.686 -5.420 1.00 98.12 98 PHE A N 1
ATOM 792 C CA . PHE A 1 98 ? 4.457 -4.132 -4.270 1.00 98.12 98 PHE A CA 1
ATOM 793 C C . PHE A 1 98 ? 3.616 -4.522 -3.048 1.00 98.12 98 PHE A C 1
ATOM 795 O O . PHE A 1 98 ? 4.143 -5.130 -2.116 1.00 98.12 98 PHE A O 1
ATOM 802 N N . ALA A 1 99 ? 2.318 -4.207 -3.040 1.00 98.25 99 ALA A N 1
ATOM 803 C CA . ALA A 1 99 ? 1.381 -4.676 -2.026 1.00 98.25 99 ALA A CA 1
ATOM 804 C C . ALA A 1 99 ? -0.009 -4.924 -2.633 1.00 98.25 99 ALA A C 1
ATOM 806 O O . ALA A 1 99 ? -0.373 -4.287 -3.623 1.00 98.25 99 ALA A O 1
ATOM 807 N N . SER A 1 100 ? -0.780 -5.830 -2.036 1.00 97.44 100 SER A N 1
ATOM 808 C CA . SER A 1 100 ? -2.141 -6.180 -2.462 1.00 97.44 100 SER A CA 1
ATOM 809 C C . SER A 1 100 ? -3.048 -6.410 -1.261 1.00 97.44 100 SER A C 1
ATOM 811 O O . SER A 1 100 ? -2.606 -6.942 -0.246 1.00 97.44 100 SER A O 1
ATOM 813 N N . ASP A 1 101 ? -4.322 -6.054 -1.386 1.00 95.88 101 ASP A N 1
ATOM 814 C CA . ASP A 1 101 ? -5.352 -6.386 -0.395 1.00 95.88 101 ASP A CA 1
ATOM 815 C C . ASP A 1 101 ? -5.969 -7.788 -0.600 1.00 95.88 101 ASP A C 1
ATOM 817 O O . ASP A 1 101 ? -6.862 -8.206 0.138 1.00 95.88 101 ASP A O 1
ATOM 821 N N . GLY A 1 102 ? -5.527 -8.520 -1.631 1.00 94.00 102 GLY A N 1
ATOM 822 C CA . GLY A 1 102 ? -6.071 -9.824 -2.016 1.00 94.00 102 GLY A CA 1
ATOM 823 C C . GLY A 1 102 ? -7.459 -9.780 -2.671 1.00 94.00 102 GLY A C 1
ATOM 824 O O . GLY A 1 102 ? -7.996 -10.832 -3.017 1.00 94.00 102 GLY A O 1
ATOM 825 N N . CYS A 1 103 ? -8.035 -8.592 -2.867 1.00 93.88 103 CYS A N 1
ATOM 826 C CA . CYS A 1 103 ? -9.357 -8.363 -3.459 1.00 93.88 103 CYS A CA 1
ATOM 827 C C . CYS A 1 103 ? -9.302 -7.531 -4.753 1.00 93.88 103 CYS A C 1
ATOM 829 O O . CYS A 1 103 ? -10.341 -7.095 -5.246 1.00 93.88 103 CYS A O 1
ATOM 831 N N . GLY A 1 104 ? -8.109 -7.352 -5.325 1.00 93.06 104 GLY A N 1
ATOM 832 C CA . GLY A 1 104 ? -7.887 -6.662 -6.598 1.00 93.06 104 GLY A CA 1
ATOM 833 C C . GLY A 1 104 ? -7.329 -5.248 -6.457 1.00 93.06 104 GLY A C 1
ATOM 834 O O . GLY A 1 104 ? -6.919 -4.675 -7.466 1.00 93.06 104 GLY A O 1
ATOM 835 N N . GLN A 1 105 ? -7.255 -4.701 -5.240 1.00 97.06 105 GLN A N 1
ATOM 836 C CA . GLN A 1 105 ? -6.598 -3.418 -5.014 1.00 97.06 105 GLN A CA 1
ATOM 837 C C . GLN A 1 105 ? -5.094 -3.629 -4.865 1.00 97.06 105 GLN A C 1
ATOM 839 O O . GLN A 1 105 ? -4.632 -4.594 -4.242 1.00 97.06 105 GLN A O 1
ATOM 844 N N . LEU A 1 106 ? -4.313 -2.707 -5.429 1.00 98.38 106 LEU A N 1
ATOM 845 C CA . LEU A 1 106 ? -2.852 -2.778 -5.411 1.00 98.38 106 LEU 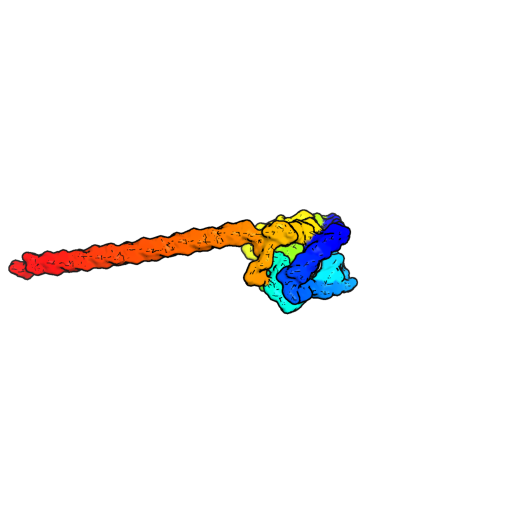A CA 1
ATOM 846 C C . LEU A 1 106 ? -2.247 -1.450 -4.967 1.00 98.38 106 LEU A C 1
ATOM 848 O O . LEU A 1 106 ? -2.675 -0.389 -5.417 1.00 98.38 106 LEU A O 1
ATOM 852 N N . LEU A 1 107 ? -1.173 -1.513 -4.180 1.00 98.50 107 LEU A N 1
ATOM 853 C CA . LEU A 1 107 ? -0.217 -0.411 -4.116 1.00 98.50 107 LEU A CA 1
ATOM 854 C C . LEU A 1 107 ? 0.860 -0.646 -5.166 1.00 98.50 107 LEU A C 1
ATOM 856 O O . LEU A 1 107 ? 1.508 -1.700 -5.201 1.00 98.50 107 LEU A O 1
ATOM 860 N N . VAL A 1 108 ? 1.047 0.353 -6.022 1.00 98.56 108 VAL A N 1
ATOM 861 C CA . VAL A 1 108 ? 1.991 0.316 -7.132 1.00 98.56 108 VAL A CA 1
ATOM 862 C C . VAL A 1 108 ? 3.009 1.442 -7.010 1.00 98.56 108 VAL A C 1
ATOM 864 O O . VAL A 1 108 ? 2.701 2.553 -6.581 1.00 98.56 108 VAL A O 1
ATOM 867 N N . LEU A 1 109 ? 4.240 1.148 -7.412 1.00 98.44 109 LEU A N 1
ATOM 868 C CA . LEU A 1 109 ? 5.270 2.141 -7.670 1.00 98.44 109 LEU A CA 1
ATOM 869 C C . LEU A 1 109 ? 5.182 2.555 -9.140 1.00 98.44 109 LEU A C 1
ATOM 871 O O . LEU A 1 109 ? 5.399 1.726 -10.024 1.00 98.44 109 LEU A O 1
ATOM 875 N N . ASP A 1 110 ? 4.928 3.832 -9.409 1.00 97.88 110 ASP A N 1
ATOM 876 C CA . ASP A 1 110 ? 5.146 4.399 -10.739 1.00 97.88 110 ASP A CA 1
ATOM 877 C C . ASP A 1 110 ? 6.647 4.618 -10.952 1.00 97.88 110 ASP A C 1
ATOM 879 O O . ASP A 1 110 ? 7.254 5.522 -10.379 1.00 97.88 110 ASP A O 1
ATOM 883 N N . VAL A 1 111 ? 7.272 3.819 -11.813 1.00 96.38 111 VAL A N 1
ATOM 884 C CA . VAL A 1 111 ? 8.731 3.861 -12.014 1.00 96.38 111 VAL A CA 1
ATOM 885 C C . VAL A 1 111 ? 9.187 5.083 -12.819 1.00 96.38 111 VAL A C 1
ATOM 887 O O . VAL A 1 111 ? 10.384 5.408 -12.868 1.00 96.38 111 VAL A O 1
ATOM 890 N N . ARG A 1 112 ? 8.257 5.803 -13.459 1.00 95.19 112 ARG A N 1
ATOM 891 C CA . ARG A 1 112 ? 8.571 7.053 -14.156 1.00 95.19 112 ARG A CA 1
ATOM 892 C C . ARG A 1 112 ? 8.736 8.200 -13.178 1.00 95.19 112 ARG A C 1
ATOM 894 O O . ARG A 1 112 ? 9.736 8.922 -13.303 1.00 95.19 112 ARG A O 1
ATOM 901 N N . SER A 1 113 ? 7.780 8.365 -12.265 1.00 95.50 113 SER A N 1
ATOM 902 C CA . SER A 1 113 ? 7.727 9.476 -11.305 1.00 95.50 113 SER A CA 1
ATOM 903 C C . SER A 1 113 ? 8.369 9.147 -9.955 1.00 95.50 113 SER A C 1
ATOM 905 O O . SER A 1 113 ? 9.033 10.005 -9.381 1.00 95.50 113 SER A O 1
ATOM 907 N N . GLY A 1 114 ? 8.251 7.899 -9.507 1.00 96.38 114 GLY A N 1
ATOM 908 C CA . GLY A 1 114 ? 8.590 7.432 -8.164 1.00 96.38 114 GLY A CA 1
ATOM 909 C C . GLY A 1 114 ? 7.382 7.315 -7.240 1.00 96.38 114 GLY A C 1
ATOM 910 O O . GLY A 1 114 ? 7.524 6.771 -6.147 1.00 96.38 114 GLY A O 1
ATOM 911 N N . ALA A 1 115 ? 6.214 7.804 -7.663 1.00 98.00 115 ALA A N 1
ATOM 912 C CA . ALA A 1 115 ? 5.047 7.909 -6.807 1.00 98.00 115 ALA A CA 1
ATOM 913 C C . ALA A 1 115 ? 4.525 6.539 -6.363 1.00 98.00 115 ALA A C 1
ATOM 915 O O . ALA A 1 115 ? 4.514 5.581 -7.139 1.00 98.00 115 ALA A O 1
ATOM 916 N N . VAL A 1 116 ? 4.048 6.481 -5.121 1.00 98.56 116 VAL A N 1
ATOM 917 C CA . VAL A 1 116 ? 3.257 5.355 -4.620 1.00 98.56 116 VAL A CA 1
ATOM 918 C C . VAL A 1 116 ? 1.794 5.672 -4.874 1.00 98.56 116 VAL A C 1
ATOM 920 O O . VAL A 1 116 ? 1.273 6.670 -4.370 1.00 98.56 116 VAL A O 1
ATOM 923 N N . ILE A 1 117 ? 1.154 4.835 -5.681 1.00 98.25 117 ILE A N 1
ATOM 924 C CA . ILE A 1 117 ? -0.212 5.019 -6.163 1.00 98.25 117 ILE A CA 1
ATOM 925 C C . ILE A 1 117 ? -1.042 3.821 -5.721 1.00 98.25 117 ILE A C 1
ATOM 927 O O . ILE A 1 117 ? -0.570 2.686 -5.737 1.00 98.25 117 ILE A O 1
ATOM 931 N N . GLU A 1 118 ? -2.286 4.075 -5.353 1.00 98.00 118 GLU A N 1
ATOM 932 C CA . GLU A 1 118 ? -3.280 3.029 -5.180 1.00 98.00 118 GLU A CA 1
ATOM 933 C C . GLU A 1 118 ? -4.035 2.799 -6.488 1.00 98.00 118 GLU A C 1
ATOM 935 O O . GLU A 1 118 ? -4.631 3.710 -7.072 1.00 98.00 118 GLU A O 1
ATOM 940 N N . PHE A 1 119 ? -3.979 1.561 -6.961 1.00 98.00 119 PHE A N 1
ATOM 941 C CA . PHE A 1 119 ? -4.810 1.076 -8.043 1.00 98.00 119 PHE A CA 1
ATOM 942 C C . PHE A 1 119 ? -6.102 0.510 -7.460 1.00 98.00 119 PHE A C 1
ATOM 944 O O . PHE A 1 119 ? -6.064 -0.414 -6.645 1.00 98.00 119 PHE A O 1
ATOM 951 N N . ILE A 1 120 ? -7.221 1.066 -7.929 1.00 96.31 120 ILE A N 1
ATOM 952 C CA . ILE A 1 120 ? -8.571 0.653 -7.565 1.00 96.31 120 ILE A CA 1
ATOM 953 C C . ILE A 1 120 ? -9.191 -0.060 -8.772 1.00 96.31 120 ILE A C 1
ATOM 955 O O . ILE A 1 120 ? -9.357 0.546 -9.831 1.00 96.31 120 ILE A O 1
ATOM 959 N N . HIS A 1 121 ? -9.493 -1.350 -8.645 1.00 93.75 121 HIS A N 1
ATOM 960 C CA . HIS A 1 121 ? -9.887 -2.203 -9.769 1.00 93.75 121 HIS A CA 1
ATOM 961 C C . HIS A 1 121 ? -11.283 -1.906 -10.330 1.00 93.75 121 HIS A C 1
ATOM 963 O O . HIS A 1 121 ? -11.566 -2.270 -11.471 1.00 93.75 121 HIS A O 1
ATOM 969 N N . ASP A 1 122 ? -12.163 -1.293 -9.541 1.00 93.44 122 ASP A N 1
ATOM 970 C CA . ASP A 1 122 ? -13.563 -1.028 -9.872 1.00 93.44 122 ASP A CA 1
ATOM 971 C C . ASP A 1 122 ? -13.878 0.458 -10.086 1.00 93.44 122 ASP A C 1
ATOM 973 O O . ASP A 1 122 ? -15.001 0.794 -10.468 1.00 93.44 122 ASP A O 1
ATOM 977 N N . ASP A 1 123 ? -12.897 1.344 -9.897 1.00 93.19 123 ASP A N 1
ATOM 978 C CA . ASP A 1 123 ? -13.092 2.789 -10.003 1.00 93.19 123 ASP A CA 1
ATOM 979 C C . ASP A 1 123 ? -11.899 3.491 -10.672 1.00 93.19 123 ASP A C 1
ATOM 981 O O . ASP A 1 123 ? -10.790 2.970 -10.733 1.00 93.19 123 ASP A O 1
ATOM 985 N N . GLU A 1 124 ? -12.126 4.685 -11.216 1.00 91.00 124 GLU A N 1
ATOM 986 C CA . GLU A 1 124 ? -11.118 5.491 -11.920 1.00 91.00 124 GLU A CA 1
ATOM 987 C C . GLU A 1 124 ? -10.119 6.249 -11.016 1.00 91.00 124 GLU A C 1
ATOM 989 O O . GLU A 1 124 ? -8.991 6.475 -11.462 1.00 91.00 124 GLU A O 1
ATOM 994 N N . PRO A 1 125 ? -10.441 6.663 -9.771 1.00 94.50 125 PRO A N 1
ATOM 995 C CA . PRO A 1 125 ? -9.489 7.350 -8.909 1.00 94.50 125 PRO A CA 1
ATOM 996 C C . PRO A 1 125 ? -8.175 6.579 -8.740 1.00 94.50 125 PRO A C 1
ATOM 998 O O . PRO A 1 125 ? -8.148 5.357 -8.604 1.00 94.50 125 PRO A O 1
ATOM 1001 N N . ARG A 1 126 ? -7.067 7.322 -8.736 1.00 95.69 126 ARG A N 1
ATOM 1002 C CA . ARG A 1 126 ? -5.712 6.812 -8.490 1.00 95.69 126 ARG A CA 1
ATOM 1003 C C . ARG A 1 126 ? -5.079 7.612 -7.350 1.00 95.69 126 ARG A C 1
ATOM 1005 O O . ARG A 1 126 ? -4.313 8.540 -7.626 1.00 95.69 126 ARG A O 1
ATOM 1012 N N . PRO A 1 127 ? -5.476 7.367 -6.086 1.00 96.69 127 PRO A N 1
ATOM 1013 C CA . PRO A 1 127 ? -4.905 8.068 -4.942 1.00 96.69 127 PRO A CA 1
ATOM 1014 C C . PRO A 1 127 ? -3.379 7.975 -4.952 1.00 96.69 127 PRO A C 1
ATOM 1016 O O . PRO A 1 127 ? -2.811 6.898 -5.123 1.00 96.69 127 PRO A O 1
ATOM 1019 N N . VAL A 1 128 ? -2.716 9.116 -4.785 1.00 98.00 128 VAL A N 1
ATOM 1020 C CA . VAL A 1 128 ? -1.259 9.182 -4.649 1.00 98.00 128 VAL A CA 1
ATOM 1021 C C . VAL A 1 128 ? -0.945 9.295 -3.167 1.00 98.00 128 VAL A C 1
ATOM 1023 O O . VAL A 1 128 ? -1.272 10.305 -2.544 1.00 98.00 128 VAL A O 1
ATOM 1026 N N . HIS A 1 129 ? -0.307 8.269 -2.615 1.00 97.50 129 HIS A N 1
ATOM 1027 C CA . HIS A 1 129 ? 0.051 8.203 -1.197 1.00 97.50 129 HIS A CA 1
ATOM 1028 C C . HIS A 1 129 ? 1.344 8.968 -0.893 1.00 97.50 129 HIS A C 1
ATOM 1030 O O . HIS A 1 129 ? 1.473 9.568 0.172 1.00 97.50 129 HIS A O 1
ATOM 1036 N N . ALA A 1 130 ? 2.297 8.992 -1.831 1.00 98.06 130 ALA A N 1
ATOM 1037 C CA . ALA A 1 130 ? 3.492 9.833 -1.747 1.00 98.06 130 ALA A CA 1
ATOM 1038 C C . ALA A 1 130 ? 4.157 10.036 -3.114 1.00 98.06 130 ALA A C 1
ATOM 1040 O O . ALA A 1 130 ? 3.958 9.251 -4.040 1.00 98.06 130 ALA A O 1
ATOM 1041 N N . GLU A 1 131 ? 5.015 11.054 -3.216 1.00 97.06 131 GLU A N 1
ATOM 1042 C CA . GLU A 1 131 ? 5.798 11.343 -4.429 1.00 97.06 131 GLU A CA 1
ATOM 1043 C C . GLU A 1 131 ? 6.930 10.335 -4.684 1.00 97.06 131 GLU A C 1
ATOM 1045 O O . GLU A 1 131 ? 7.360 10.179 -5.826 1.00 97.06 131 GLU A O 1
ATOM 1050 N N . THR A 1 132 ? 7.425 9.662 -3.640 1.00 97.31 132 THR A N 1
ATOM 1051 C CA . THR A 1 132 ? 8.470 8.633 -3.737 1.00 97.31 132 THR A CA 1
ATOM 1052 C C . THR A 1 132 ? 8.217 7.471 -2.778 1.00 97.31 132 THR A C 1
ATOM 1054 O O . THR A 1 132 ? 7.576 7.648 -1.739 1.00 97.31 132 THR A O 1
ATOM 1057 N N . LEU A 1 133 ? 8.766 6.289 -3.081 1.00 97.12 133 LEU A N 1
ATOM 1058 C CA . LEU A 1 133 ? 8.674 5.119 -2.197 1.00 97.12 133 LEU A CA 1
ATOM 1059 C C . LEU A 1 133 ? 9.305 5.377 -0.821 1.00 97.12 133 LEU A C 1
ATOM 1061 O O . LEU A 1 133 ? 8.718 5.033 0.201 1.00 97.12 133 LEU A O 1
ATOM 1065 N N . GLU A 1 134 ? 10.475 6.017 -0.764 1.00 97.25 134 GLU A N 1
ATOM 1066 C CA . GLU A 1 134 ? 11.093 6.375 0.514 1.00 97.25 134 GLU A CA 1
ATOM 1067 C C . GLU A 1 134 ? 10.257 7.389 1.306 1.00 97.25 134 GLU A C 1
ATOM 1069 O O . GLU A 1 134 ? 10.193 7.282 2.528 1.00 97.25 134 GLU A O 1
ATOM 1074 N N . ALA A 1 135 ? 9.580 8.330 0.637 1.00 98.06 135 ALA A N 1
ATOM 1075 C CA . ALA A 1 135 ? 8.701 9.288 1.300 1.00 98.06 135 ALA A CA 1
ATOM 1076 C C . ALA A 1 135 ? 7.442 8.608 1.850 1.00 98.06 135 ALA A C 1
ATOM 1078 O O . ALA A 1 135 ? 7.038 8.914 2.969 1.00 98.06 135 ALA A O 1
ATOM 1079 N N . PHE A 1 136 ? 6.870 7.653 1.110 1.00 98.31 136 PHE A N 1
ATOM 1080 C CA . PHE A 1 136 ? 5.755 6.831 1.582 1.00 98.31 136 PHE A CA 1
ATOM 1081 C C . PHE A 1 136 ? 6.122 6.073 2.862 1.00 98.31 136 PHE A C 1
ATOM 1083 O O . PHE A 1 136 ? 5.449 6.211 3.881 1.00 98.31 136 PHE A O 1
ATOM 1090 N N . LEU A 1 137 ? 7.234 5.328 2.844 1.00 98.38 137 LEU A N 1
ATOM 1091 C CA . LEU A 1 137 ? 7.676 4.563 4.012 1.00 98.38 137 LEU A CA 1
ATOM 1092 C C . LEU A 1 137 ? 8.065 5.470 5.187 1.00 98.38 137 LEU A C 1
ATOM 1094 O O . LEU A 1 137 ? 7.800 5.125 6.336 1.00 98.38 137 LEU A O 1
ATOM 1098 N N . ALA A 1 138 ? 8.683 6.625 4.921 1.00 98.44 138 ALA A N 1
ATOM 1099 C CA . ALA A 1 138 ? 9.055 7.579 5.962 1.00 98.44 138 ALA A CA 1
ATOM 1100 C C . ALA A 1 138 ? 7.824 8.199 6.634 1.00 98.44 138 ALA A C 1
ATOM 1102 O O . ALA A 1 138 ? 7.770 8.224 7.861 1.00 98.44 138 ALA A O 1
ATOM 1103 N N . ALA A 1 139 ? 6.833 8.632 5.849 1.00 98.19 139 ALA A N 1
ATOM 1104 C CA . ALA A 1 139 ? 5.577 9.164 6.368 1.00 98.19 139 ALA A CA 1
ATOM 1105 C C . ALA A 1 139 ? 4.801 8.100 7.151 1.00 98.19 139 ALA A C 1
ATOM 1107 O O . ALA A 1 139 ? 4.230 8.392 8.201 1.00 98.19 139 ALA A O 1
ATOM 1108 N N . TYR A 1 140 ? 4.826 6.851 6.681 1.00 98.12 140 TYR A N 1
ATOM 1109 C CA . TYR A 1 140 ? 4.198 5.757 7.404 1.00 98.12 140 TYR A CA 1
ATOM 1110 C C . TYR A 1 140 ? 4.884 5.485 8.751 1.00 98.12 140 TYR A C 1
ATOM 1112 O O . TYR A 1 140 ? 4.214 5.375 9.778 1.00 98.12 140 TYR A O 1
ATOM 1120 N N . ALA A 1 141 ? 6.219 5.461 8.773 1.00 98.31 141 ALA A N 1
ATOM 1121 C CA . ALA A 1 141 ? 6.987 5.345 10.009 1.00 98.31 141 ALA A CA 1
ATOM 1122 C C . ALA A 1 141 ? 6.705 6.508 10.975 1.00 98.31 141 ALA A C 1
ATOM 1124 O O . ALA A 1 141 ? 6.512 6.272 12.164 1.00 98.31 141 ALA A O 1
ATOM 1125 N N . ASP A 1 142 ? 6.646 7.748 10.472 1.00 98.25 142 ASP A N 1
ATOM 1126 C CA . ASP A 1 142 ? 6.294 8.931 11.269 1.00 98.25 142 ASP A CA 1
ATOM 1127 C C . ASP A 1 142 ? 4.909 8.765 11.915 1.00 98.25 142 ASP A C 1
ATOM 1129 O O . ASP A 1 142 ? 4.758 8.994 13.116 1.00 98.25 142 ASP A O 1
ATOM 1133 N N . ALA A 1 143 ? 3.913 8.318 11.144 1.00 97.38 143 ALA A N 1
ATOM 1134 C CA . ALA A 1 143 ? 2.551 8.128 11.633 1.00 97.38 143 ALA A CA 1
ATOM 1135 C C . ALA A 1 143 ? 2.464 7.079 12.751 1.00 97.38 143 ALA A C 1
ATOM 1137 O O . ALA A 1 143 ? 1.752 7.285 13.736 1.00 97.38 143 ALA A O 1
ATOM 1138 N N . LEU A 1 144 ? 3.209 5.980 12.628 1.00 97.19 144 LEU A N 1
ATOM 1139 C CA . LEU A 1 144 ? 3.280 4.929 13.643 1.00 97.19 144 LEU A CA 1
ATOM 1140 C C . LEU A 1 144 ? 4.029 5.388 14.905 1.00 97.19 144 LEU A C 1
ATOM 1142 O O . LEU A 1 144 ? 3.545 5.214 16.022 1.00 97.19 144 LEU A O 1
ATOM 1146 N N . GLU A 1 145 ? 5.192 6.023 14.750 1.00 97.12 145 GLU A N 1
ATOM 1147 C CA . GLU A 1 145 ? 6.021 6.481 15.875 1.00 97.12 145 GLU A CA 1
ATOM 1148 C C . GLU A 1 145 ? 5.373 7.626 16.671 1.00 97.12 145 GLU A C 1
ATOM 1150 O O . GLU A 1 145 ? 5.628 7.781 17.869 1.00 97.12 145 GLU A O 1
ATOM 1155 N N . HIS A 1 146 ? 4.529 8.431 16.025 1.00 96.25 146 HIS A N 1
ATOM 1156 C CA . HIS A 1 146 ? 3.801 9.527 16.664 1.00 96.25 146 HIS A CA 1
ATOM 1157 C C . HIS A 1 146 ? 2.378 9.157 17.096 1.00 96.25 146 HIS A C 1
ATOM 1159 O O . HIS A 1 146 ? 1.654 10.024 17.588 1.00 96.25 146 HIS A O 1
ATOM 1165 N N . GLY A 1 147 ? 1.986 7.887 16.954 1.00 94.50 147 GLY A N 1
ATOM 1166 C CA . GLY A 1 147 ? 0.674 7.396 17.370 1.00 94.50 147 GLY A CA 1
ATOM 1167 C C . GLY A 1 147 ? -0.483 8.013 16.586 1.00 94.50 147 GLY A C 1
ATOM 1168 O O . GLY A 1 147 ? -1.578 8.131 17.118 1.00 94.50 147 GLY A O 1
ATOM 1169 N N . GLN A 1 148 ? -0.248 8.444 15.347 1.00 95.62 148 GLN A N 1
ATOM 1170 C CA . GLN A 1 148 ? -1.316 8.776 14.398 1.00 95.62 148 GLN A CA 1
ATOM 1171 C C . GLN A 1 148 ? -1.931 7.491 13.831 1.00 95.62 148 GLN A C 1
ATOM 1173 O O . GLN A 1 148 ? -3.125 7.439 13.541 1.00 95.62 148 GLN A O 1
ATOM 1178 N N . ARG A 1 149 ? -1.111 6.439 13.724 1.00 95.50 149 ARG A N 1
ATOM 1179 C CA . ARG A 1 149 ? -1.519 5.073 13.400 1.00 95.50 149 ARG A CA 1
ATOM 1180 C C . ARG A 1 149 ? -1.110 4.120 14.516 1.00 95.50 149 ARG A C 1
ATOM 1182 O O . ARG A 1 149 ? -0.069 4.315 15.138 1.00 95.50 149 ARG A O 1
ATOM 1189 N N . ASP A 1 150 ? -1.935 3.109 14.774 1.00 93.25 150 ASP A N 1
ATOM 1190 C CA . ASP A 1 150 ? -1.710 2.131 15.845 1.00 93.25 150 ASP A CA 1
ATOM 1191 C C . ASP A 1 150 ? -2.332 0.769 15.503 1.00 93.25 150 ASP A C 1
ATOM 1193 O O . ASP A 1 150 ? -3.271 0.687 14.706 1.00 93.25 150 ASP A O 1
ATOM 1197 N N . LEU A 1 151 ? -1.830 -0.299 16.125 1.00 91.00 151 LEU A N 1
ATOM 1198 C CA . LEU A 1 151 ? -2.370 -1.648 15.977 1.00 91.00 151 LEU A CA 1
ATOM 1199 C C . LEU A 1 151 ? -3.608 -1.826 16.868 1.00 91.00 151 LEU A C 1
ATOM 1201 O O . LEU A 1 151 ? -3.523 -1.816 18.097 1.00 91.00 151 LEU A O 1
ATOM 1205 N N . ARG A 1 152 ? -4.774 -2.028 16.251 1.00 88.00 152 ARG A N 1
ATOM 1206 C CA . ARG A 1 152 ? -6.062 -2.258 16.918 1.00 88.00 152 ARG A CA 1
ATOM 1207 C C . ARG A 1 152 ? -6.764 -3.453 16.296 1.00 88.00 152 ARG A C 1
ATOM 1209 O O . ARG A 1 152 ? -6.954 -3.501 15.088 1.00 88.00 152 ARG A O 1
ATOM 1216 N N . ASP A 1 153 ? -7.136 -4.424 17.128 1.00 85.19 153 ASP A N 1
ATOM 1217 C CA . ASP A 1 153 ? -7.891 -5.615 16.717 1.00 85.19 153 ASP A CA 1
ATOM 1218 C C . ASP A 1 153 ? -7.292 -6.357 15.501 1.00 85.19 153 ASP A C 1
ATOM 1220 O O . ASP A 1 153 ? -8.016 -6.919 14.684 1.00 85.19 153 ASP A O 1
ATOM 1224 N N . GLY A 1 154 ? -5.958 -6.362 15.381 1.00 85.56 154 GLY A N 1
ATOM 1225 C CA . GLY A 1 154 ? -5.241 -7.010 14.276 1.00 85.56 154 GLY A CA 1
ATOM 1226 C C . GLY A 1 154 ? -5.059 -6.152 13.019 1.00 85.56 154 GLY A C 1
ATOM 1227 O O . GLY A 1 154 ? -4.561 -6.661 12.021 1.00 85.56 154 GLY A O 1
ATOM 1228 N N . TYR A 1 155 ? -5.411 -4.865 13.061 1.00 85.75 155 TYR A N 1
ATOM 1229 C CA . TYR A 1 155 ? -5.270 -3.931 11.944 1.00 85.75 155 TYR A CA 1
ATOM 1230 C C . TYR A 1 155 ? -4.499 -2.683 12.352 1.00 85.75 155 TYR A C 1
ATOM 1232 O O . TYR A 1 155 ? -4.659 -2.179 13.462 1.00 85.75 155 TYR A O 1
ATOM 1240 N N . ILE A 1 156 ? -3.697 -2.148 11.434 1.00 90.75 156 ILE A N 1
ATOM 1241 C CA . ILE A 1 156 ? -3.090 -0.832 11.617 1.00 90.75 156 ILE A CA 1
ATOM 1242 C C . ILE A 1 156 ? -4.098 0.208 11.151 1.00 90.75 156 ILE A C 1
ATOM 1244 O O . ILE A 1 156 ? -4.416 0.294 9.965 1.00 90.75 156 ILE A O 1
ATOM 1248 N N . VAL A 1 157 ? -4.614 0.980 12.101 1.00 89.50 157 VAL A N 1
ATOM 1249 C CA . VAL A 1 157 ? -5.676 1.956 11.860 1.00 89.50 157 VAL A CA 1
ATOM 1250 C C . VAL A 1 157 ? -5.144 3.370 12.012 1.00 89.50 157 VAL A C 1
ATOM 1252 O O . VAL A 1 157 ? -4.371 3.652 12.926 1.00 89.50 157 VAL A O 1
ATOM 1255 N N . ASP A 1 158 ? -5.586 4.267 11.135 1.00 92.06 158 ASP A N 1
ATOM 1256 C CA . ASP A 1 158 ? -5.482 5.708 11.358 1.00 92.06 158 ASP A CA 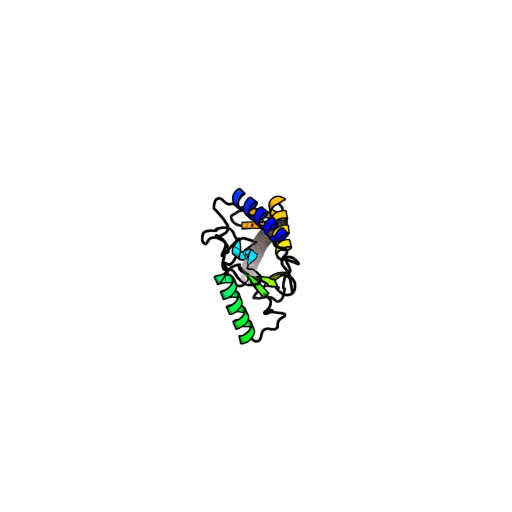1
ATOM 1257 C C . ASP A 1 158 ? -6.456 6.105 12.472 1.00 92.06 158 ASP A C 1
ATOM 1259 O O . ASP A 1 158 ? -7.657 5.838 12.381 1.00 92.06 158 ASP A O 1
ATOM 1263 N N . LEU A 1 159 ? -5.938 6.666 13.567 1.00 89.38 159 LEU A N 1
ATOM 1264 C CA . LEU A 1 159 ? -6.733 6.906 14.772 1.00 89.38 159 LEU A CA 1
ATOM 1265 C C . LEU A 1 159 ? -7.796 7.989 14.569 1.00 89.38 159 LEU A C 1
ATOM 1267 O O . LEU A 1 159 ? -8.887 7.875 15.138 1.00 89.38 159 LEU A O 1
ATOM 1271 N N . ASP A 1 160 ? -7.512 9.000 13.748 1.00 89.25 160 ASP A N 1
ATOM 1272 C CA . ASP A 1 160 ? -8.463 10.071 13.460 1.00 89.25 160 ASP A CA 1
ATOM 1273 C C . ASP A 1 160 ? -9.588 9.546 12.561 1.00 89.25 160 ASP A C 1
ATOM 1275 O O . ASP A 1 160 ? -10.776 9.769 12.831 1.00 89.25 160 ASP A O 1
ATOM 1279 N N . GLU A 1 161 ? -9.238 8.775 11.527 1.00 87.00 161 GLU A N 1
ATOM 1280 C CA . GLU A 1 161 ? -10.233 8.155 10.655 1.00 87.00 161 GLU A CA 1
ATOM 1281 C C . GLU A 1 161 ? -11.069 7.100 11.388 1.00 87.00 161 GLU A C 1
ATOM 1283 O O . GLU A 1 161 ? -12.294 7.055 11.224 1.00 87.00 161 GLU A O 1
ATOM 1288 N N . HIS A 1 162 ? -10.443 6.291 12.243 1.00 85.88 162 HIS A N 1
ATOM 1289 C CA . HIS A 1 162 ? -11.129 5.289 13.051 1.00 85.88 162 HIS A CA 1
ATOM 1290 C C . HIS A 1 162 ? -12.142 5.939 14.003 1.00 85.88 162 HIS A C 1
ATOM 1292 O O . HIS A 1 162 ? -13.303 5.522 14.050 1.00 85.88 162 HIS A O 1
ATOM 1298 N N . ALA A 1 163 ? -11.756 7.014 14.698 1.00 86.81 163 ALA A N 1
ATOM 1299 C CA . ALA A 1 163 ? -12.668 7.774 15.551 1.00 86.81 163 ALA A CA 1
ATOM 1300 C C . ALA A 1 163 ? -13.846 8.359 14.750 1.00 86.81 163 ALA A C 1
ATOM 1302 O O . ALA A 1 163 ? -15.005 8.256 15.166 1.00 86.81 163 ALA A O 1
ATOM 1303 N N . ALA A 1 164 ? -13.579 8.914 13.563 1.00 89.38 164 ALA A N 1
ATOM 1304 C CA . ALA A 1 164 ? -14.620 9.429 12.678 1.00 89.38 164 ALA A CA 1
ATOM 1305 C C . ALA A 1 164 ? -15.538 8.320 12.127 1.00 89.38 164 ALA A C 1
ATOM 1307 O O . ALA A 1 164 ? -16.735 8.539 11.913 1.00 89.38 164 ALA A O 1
ATOM 1308 N N . ALA A 1 165 ? -15.013 7.122 11.863 1.00 87.31 165 ALA A N 1
ATOM 1309 C CA . ALA A 1 165 ? -15.795 5.968 11.429 1.00 87.31 165 ALA A CA 1
ATOM 1310 C C . ALA A 1 165 ? -16.734 5.468 12.537 1.00 87.31 165 ALA A C 1
ATOM 1312 O O . ALA A 1 165 ? -17.913 5.230 12.261 1.00 87.31 165 ALA A O 1
ATOM 1313 N N . LEU A 1 166 ? -16.249 5.388 13.780 1.00 87.94 166 LEU A N 1
ATOM 1314 C CA . LEU A 1 166 ? -17.062 5.033 14.946 1.00 87.94 166 LEU A CA 1
ATOM 1315 C C . LEU A 1 166 ? -18.208 6.029 15.157 1.00 87.94 166 LEU A C 1
ATOM 1317 O O . LEU A 1 166 ? -19.363 5.614 15.238 1.00 87.94 166 LEU A O 1
ATOM 1321 N N . ALA A 1 167 ? -17.925 7.335 15.122 1.00 91.06 167 ALA A N 1
ATOM 1322 C CA . ALA A 1 167 ? -18.958 8.366 15.247 1.00 91.06 167 ALA A CA 1
ATOM 1323 C C . ALA A 1 167 ? -20.039 8.241 14.154 1.00 91.06 167 ALA A C 1
ATOM 1325 O O . ALA A 1 167 ? -21.238 8.244 14.439 1.00 91.06 167 ALA A O 1
ATOM 1326 N N . ARG A 1 168 ? -19.630 8.031 12.892 1.00 92.00 168 ARG A N 1
ATOM 1327 C CA . ARG A 1 168 ? -20.562 7.793 11.774 1.00 92.00 168 ARG A CA 1
ATOM 1328 C C . ARG A 1 168 ? -21.392 6.518 11.968 1.00 92.00 168 ARG A C 1
ATOM 1330 O O . ARG A 1 168 ? -22.545 6.469 11.531 1.00 92.00 168 ARG A O 1
ATOM 1337 N N . ALA A 1 169 ? -20.830 5.471 12.571 1.00 90.44 169 ALA A N 1
ATOM 1338 C CA . ALA A 1 169 ? -21.545 4.229 12.854 1.00 90.44 169 ALA A CA 1
ATOM 1339 C C . ALA A 1 169 ? -22.608 4.421 13.949 1.00 90.44 169 ALA A C 1
ATOM 1341 O O . ALA A 1 169 ? -23.753 4.003 13.755 1.00 90.44 169 ALA A O 1
ATOM 1342 N N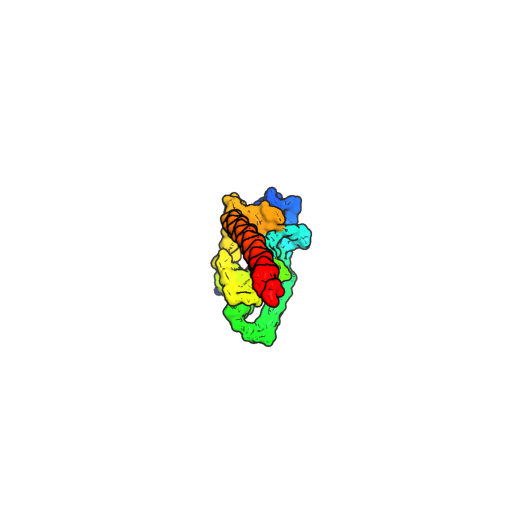 . GLU A 1 170 ? -22.266 5.119 15.033 1.00 92.69 170 GLU A N 1
ATOM 1343 C CA . GLU A 1 170 ? -23.192 5.464 16.119 1.00 92.69 170 GLU A CA 1
ATOM 1344 C C . GLU A 1 170 ? -24.371 6.305 15.612 1.00 92.69 170 GLU A C 1
ATOM 1346 O O . GLU A 1 170 ? -25.530 5.998 15.902 1.00 92.69 170 GLU A O 1
ATOM 1351 N N . GLU A 1 171 ? -24.108 7.316 14.779 1.00 93.44 171 GLU A N 1
ATOM 1352 C CA . GLU A 1 171 ? -25.154 8.138 14.159 1.00 93.44 171 GLU A CA 1
ATOM 1353 C C . GLU A 1 171 ? -26.107 7.306 13.286 1.00 93.44 171 GLU A C 1
ATOM 1355 O O . GLU A 1 171 ? -27.332 7.457 13.359 1.00 93.44 171 GLU A O 1
ATOM 1360 N N . ARG A 1 172 ? -25.565 6.385 12.476 1.00 93.38 172 ARG A N 1
ATOM 1361 C CA . ARG A 1 172 ? -26.363 5.475 11.634 1.00 93.38 172 ARG A CA 1
ATOM 1362 C C . ARG A 1 172 ? -27.217 4.536 12.477 1.00 93.38 172 ARG A C 1
ATOM 1364 O O . ARG A 1 172 ? -28.363 4.260 12.108 1.00 93.38 172 ARG A O 1
ATOM 1371 N N . GLU A 1 173 ? -26.685 4.030 13.583 1.00 93.94 173 GLU A N 1
ATOM 1372 C CA . GLU A 1 173 ? -27.437 3.169 14.489 1.00 93.94 173 GLU A CA 1
ATOM 1373 C C . GLU A 1 173 ? -28.553 3.942 15.199 1.00 93.94 173 GLU A C 1
ATOM 1375 O O . GLU A 1 173 ? -29.704 3.498 15.186 1.00 93.94 173 GLU A O 1
ATOM 1380 N N . ALA A 1 174 ? -28.261 5.137 15.716 1.00 93.00 174 ALA A N 1
ATOM 1381 C CA . ALA A 1 174 ? -29.258 6.012 16.323 1.00 93.00 174 ALA A CA 1
ATOM 1382 C C . ALA A 1 174 ? -30.391 6.346 15.337 1.00 93.00 174 ALA A C 1
ATOM 1384 O O . ALA A 1 174 ? -31.573 6.241 15.683 1.00 93.00 174 ALA A O 1
ATOM 1385 N N . ALA A 1 175 ? -30.056 6.662 14.081 1.00 93.19 175 ALA A N 1
ATOM 1386 C CA . ALA A 1 175 ? -31.035 6.909 13.025 1.00 93.19 175 ALA A CA 1
ATOM 1387 C C . ALA A 1 175 ? -31.899 5.668 12.727 1.00 93.19 175 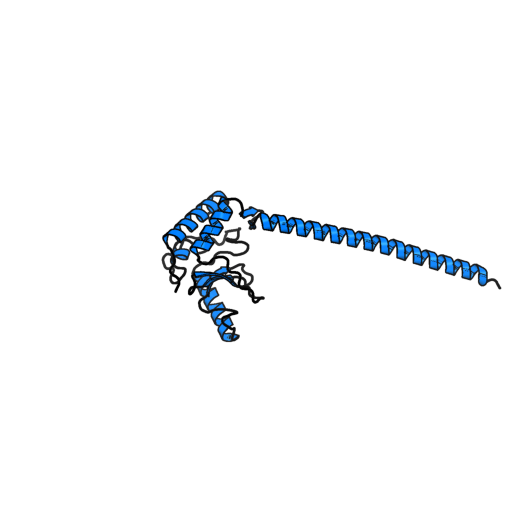ALA A C 1
ATOM 1389 O O . ALA A 1 175 ? -33.123 5.776 12.600 1.00 93.19 175 ALA A O 1
ATOM 1390 N N . ARG A 1 176 ? -31.298 4.469 12.671 1.00 93.81 176 ARG A N 1
ATOM 1391 C CA . ARG A 1 176 ? -32.036 3.202 12.507 1.00 93.81 176 ARG A CA 1
ATOM 1392 C C . ARG A 1 176 ? -32.995 2.954 13.670 1.00 93.81 176 ARG A C 1
ATOM 1394 O O . ARG A 1 176 ? -34.154 2.612 13.430 1.00 93.81 176 ARG A O 1
ATOM 1401 N N . GLN A 1 177 ? -32.549 3.148 14.909 1.00 93.25 177 GLN A N 1
ATOM 1402 C CA . GLN A 1 177 ? -33.378 2.955 16.101 1.00 93.25 177 GLN A CA 1
ATOM 1403 C C . GLN A 1 177 ? -34.548 3.951 16.145 1.00 93.25 177 GLN A C 1
ATOM 1405 O O . GLN A 1 177 ? -35.688 3.552 16.403 1.00 93.25 177 GLN A O 1
ATOM 1410 N N . GLN A 1 178 ? -34.309 5.227 15.819 1.00 91.81 178 GLN A N 1
ATOM 1411 C CA . GLN A 1 178 ? -35.368 6.236 15.704 1.00 91.81 178 GLN A CA 1
ATOM 1412 C C . GLN A 1 178 ? -36.380 5.881 14.608 1.00 91.81 178 GLN A C 1
ATOM 1414 O O . GLN A 1 178 ? -37.588 5.913 14.858 1.00 91.81 178 GLN A O 1
ATOM 1419 N N . GLY A 1 179 ? -35.908 5.467 13.427 1.00 91.12 179 GLY A N 1
ATOM 1420 C CA . GLY A 1 179 ? -36.767 5.021 12.330 1.00 91.12 179 GLY A CA 1
ATOM 1421 C C . GLY A 1 179 ? -37.636 3.819 12.716 1.00 91.12 179 GLY A C 1
ATOM 1422 O O . GLY A 1 179 ? -38.844 3.819 12.475 1.00 91.12 179 GLY A O 1
ATOM 1423 N N . GLN A 1 180 ? -37.061 2.824 13.400 1.00 91.38 180 GLN A N 1
ATOM 1424 C CA . GLN A 1 180 ? -37.807 1.674 13.921 1.00 91.38 180 GLN A CA 1
ATOM 1425 C C . GLN A 1 180 ? -38.842 2.079 14.982 1.00 91.38 180 GLN A C 1
ATOM 1427 O O . GLN A 1 180 ? -39.967 1.570 14.973 1.00 91.38 180 GLN A O 1
ATOM 1432 N N . ALA A 1 181 ? -38.500 2.998 15.889 1.00 90.56 181 ALA A N 1
ATOM 1433 C CA . ALA A 1 181 ? -39.426 3.501 16.901 1.00 90.56 181 ALA A CA 1
ATOM 1434 C C . ALA A 1 181 ? -40.594 4.273 16.267 1.00 90.56 181 ALA A C 1
ATOM 1436 O O . ALA A 1 181 ? -41.751 4.069 16.648 1.00 90.56 181 ALA A O 1
ATOM 1437 N N . GLN A 1 182 ? -40.316 5.114 15.268 1.00 89.25 182 GLN A N 1
ATOM 1438 C CA . GLN A 1 182 ? -41.339 5.831 14.513 1.00 89.25 182 GLN A CA 1
ATOM 1439 C C . GLN A 1 182 ? -42.247 4.859 13.752 1.00 89.25 182 GLN A C 1
ATOM 1441 O O . GLN A 1 182 ? -43.466 4.966 13.868 1.00 89.25 182 GLN A O 1
ATOM 1446 N N . ALA A 1 183 ? -41.687 3.862 13.059 1.00 88.81 183 ALA A N 1
ATOM 1447 C CA . ALA A 1 183 ? -42.459 2.840 12.353 1.00 88.81 183 ALA A CA 1
ATOM 1448 C C . ALA A 1 183 ? -43.393 2.059 13.296 1.00 88.81 183 ALA A C 1
ATOM 1450 O O . ALA A 1 183 ? -44.580 1.910 13.000 1.00 88.81 183 ALA A O 1
ATOM 1451 N N . LYS A 1 184 ? -42.897 1.631 14.469 1.00 89.69 184 LYS A N 1
ATOM 1452 C CA . LYS A 1 184 ? -43.718 0.967 15.499 1.00 89.69 184 LYS A CA 1
ATOM 1453 C C . LYS A 1 184 ? -44.860 1.864 15.982 1.00 89.69 184 LYS A C 1
ATOM 1455 O O . LYS A 1 184 ? -45.993 1.399 16.073 1.00 89.69 184 LYS A O 1
ATOM 1460 N N . ARG A 1 185 ? -44.598 3.149 16.259 1.00 90.25 185 ARG A N 1
ATOM 1461 C CA . ARG A 1 185 ? -45.645 4.108 16.670 1.00 90.25 185 ARG A CA 1
ATOM 1462 C C . ARG A 1 185 ? -46.694 4.285 15.574 1.00 90.25 185 ARG A C 1
ATOM 1464 O O . ARG A 1 185 ? -47.881 4.195 15.873 1.00 90.25 185 ARG A O 1
ATOM 1471 N N . THR A 1 186 ? -46.283 4.472 14.322 1.00 87.56 186 THR A N 1
ATOM 1472 C CA . THR A 1 186 ? -47.203 4.593 13.180 1.00 87.56 186 THR A CA 1
ATOM 1473 C C . THR A 1 186 ? -48.066 3.342 13.016 1.00 87.56 186 THR A C 1
ATOM 1475 O O . THR A 1 186 ? -49.271 3.456 12.796 1.00 87.56 186 THR A O 1
ATOM 1478 N N . LEU A 1 187 ? -47.493 2.147 13.191 1.00 90.12 187 LEU A N 1
ATOM 1479 C CA . LEU A 1 187 ? -48.232 0.884 13.132 1.00 90.12 187 LEU A CA 1
ATOM 1480 C C . LEU A 1 187 ? -49.290 0.782 14.246 1.00 90.12 187 LEU A C 1
ATOM 1482 O O . LEU A 1 187 ? -50.428 0.398 13.987 1.00 90.12 187 LEU A O 1
ATOM 1486 N N . VAL A 1 188 ? -48.947 1.181 15.475 1.00 90.25 188 VAL A N 1
ATOM 1487 C CA . VAL A 1 188 ? -49.899 1.211 16.601 1.00 90.25 188 VAL A CA 1
ATOM 1488 C C . VAL A 1 188 ? -51.045 2.190 16.331 1.00 90.25 188 VAL A C 1
ATOM 1490 O O . VAL A 1 188 ? -52.209 1.838 16.517 1.00 90.25 188 VAL A O 1
ATOM 1493 N N . TRP A 1 189 ? -50.740 3.399 15.851 1.00 87.62 189 TRP A N 1
ATOM 1494 C CA . TRP A 1 189 ? -51.753 4.415 15.537 1.00 87.62 189 TRP A CA 1
ATOM 1495 C C . TRP A 1 189 ? -52.678 3.999 14.388 1.00 87.62 189 TRP A C 1
ATOM 1497 O O . TRP A 1 189 ? -53.896 4.137 14.500 1.00 87.62 189 TRP A O 1
ATOM 1507 N N . THR A 1 190 ? -52.123 3.455 13.303 1.00 87.12 190 THR A N 1
ATOM 1508 C CA . THR A 1 190 ? -52.913 2.960 12.162 1.00 87.12 190 THR A CA 1
ATOM 1509 C C . THR A 1 190 ? -53.793 1.773 12.553 1.00 87.12 190 THR A C 1
ATOM 1511 O O . THR A 1 190 ? -54.973 1.752 12.201 1.00 87.12 190 THR A O 1
ATOM 1514 N N . GLY A 1 191 ? -53.278 0.838 13.360 1.00 85.81 191 GLY A N 1
ATOM 1515 C CA . GLY A 1 191 ? -54.069 -0.255 13.928 1.00 85.81 191 GLY A CA 1
ATOM 1516 C C . GLY A 1 191 ? -55.224 0.238 14.808 1.00 85.81 191 GLY A C 1
ATOM 1517 O O . GLY A 1 191 ? -56.357 -0.218 14.651 1.00 85.81 191 GLY A O 1
ATOM 1518 N N . ALA A 1 192 ? -54.971 1.217 15.683 1.00 88.88 192 ALA A N 1
ATOM 1519 C CA . ALA A 1 192 ? -56.005 1.815 16.529 1.00 88.88 192 ALA A CA 1
ATOM 1520 C C . ALA A 1 192 ? -57.096 2.534 15.711 1.00 88.88 192 ALA A C 1
ATOM 1522 O O . ALA A 1 192 ? -58.282 2.379 16.004 1.00 88.88 192 ALA A O 1
ATOM 1523 N N . MET A 1 193 ? -56.719 3.272 14.658 1.00 89.94 193 MET A N 1
ATOM 1524 C CA . MET A 1 193 ? -57.676 3.924 13.754 1.00 89.94 193 MET A CA 1
ATOM 1525 C C . MET A 1 193 ? -58.562 2.917 13.010 1.00 89.94 193 MET A C 1
ATOM 1527 O O . MET A 1 193 ? -59.774 3.116 12.937 1.00 89.94 193 MET A O 1
ATOM 1531 N N . LEU A 1 194 ? -57.986 1.825 12.495 1.00 90.06 194 LEU A N 1
ATOM 1532 C CA . LEU A 1 194 ? -58.745 0.770 11.815 1.00 90.06 194 LEU A CA 1
ATOM 1533 C C . LEU A 1 194 ? -59.746 0.090 12.758 1.00 90.06 194 LEU A C 1
ATOM 1535 O O . LEU A 1 194 ? -60.905 -0.090 12.388 1.00 90.06 194 LEU A O 1
ATOM 1539 N N . LEU A 1 195 ? -59.336 -0.232 13.989 1.00 90.25 195 LEU A N 1
ATOM 1540 C CA . LEU A 1 195 ? -60.236 -0.798 15.001 1.00 90.25 195 LEU A CA 1
ATOM 1541 C C . LEU A 1 195 ? -61.385 0.159 15.348 1.00 90.25 195 LEU A C 1
ATOM 1543 O O . LEU A 1 195 ? -62.538 -0.268 15.423 1.00 90.25 195 LEU A O 1
ATOM 1547 N N . GLY A 1 196 ? -61.091 1.453 15.508 1.00 87.06 196 GLY A N 1
ATOM 1548 C CA . GLY A 1 196 ? -62.108 2.481 15.736 1.00 87.06 196 GLY A CA 1
ATOM 1549 C C . GLY A 1 196 ? -63.108 2.594 14.581 1.00 87.06 196 GLY A C 1
ATOM 1550 O O . GLY A 1 196 ? -64.313 2.678 14.817 1.00 87.06 196 GLY A O 1
ATOM 1551 N N . LEU A 1 197 ? -62.631 2.530 13.333 1.00 91.81 197 LEU A N 1
ATOM 1552 C CA . LEU A 1 197 ? -63.484 2.545 12.142 1.00 91.81 197 LEU A CA 1
ATOM 1553 C C . LEU A 1 197 ? -64.410 1.321 12.089 1.00 91.81 197 LEU A C 1
ATOM 1555 O O . LEU A 1 197 ? -65.604 1.470 11.836 1.00 91.81 197 LEU A O 1
ATOM 1559 N N . VAL A 1 198 ? -63.889 0.123 12.371 1.00 89.12 198 VAL A N 1
ATOM 1560 C CA . VAL A 1 198 ? -64.696 -1.109 12.425 1.00 89.12 198 VAL A CA 1
ATOM 1561 C C . VAL A 1 198 ? -65.773 -1.006 13.506 1.00 89.12 198 VAL A C 1
ATOM 1563 O O . VAL A 1 198 ? -66.937 -1.300 13.236 1.00 89.12 198 VAL A O 1
ATOM 1566 N N . ALA A 1 199 ? -65.422 -0.533 14.705 1.00 89.00 199 ALA A N 1
ATOM 1567 C CA . ALA A 1 199 ? -66.387 -0.339 15.785 1.00 89.00 199 ALA A CA 1
ATOM 1568 C C . ALA A 1 199 ? -67.500 0.650 15.395 1.00 89.00 199 ALA A C 1
ATOM 1570 O O . ALA A 1 199 ? -68.676 0.391 15.652 1.00 89.00 199 ALA A O 1
ATOM 1571 N N . LEU A 1 200 ? -67.151 1.748 14.715 1.00 90.38 200 LEU A N 1
ATOM 1572 C CA . LEU A 1 200 ? -68.119 2.722 14.213 1.00 90.38 200 LEU A CA 1
ATOM 1573 C C . LEU A 1 200 ? -69.065 2.109 13.166 1.00 90.38 200 LEU A C 1
ATOM 1575 O O . LEU A 1 200 ? -70.272 2.325 13.242 1.00 90.38 200 LEU A O 1
ATOM 1579 N N . ILE A 1 201 ? -68.544 1.318 12.221 1.00 88.56 201 ILE A N 1
ATOM 1580 C CA . ILE A 1 201 ? -69.355 0.620 11.207 1.00 88.56 201 ILE A CA 1
ATOM 1581 C C . ILE A 1 201 ? -70.341 -0.351 11.868 1.00 88.56 201 ILE A C 1
ATOM 1583 O O . ILE A 1 201 ? -71.515 -0.384 11.492 1.00 88.56 201 ILE A O 1
ATOM 1587 N N . VAL A 1 202 ? -69.893 -1.118 12.868 1.00 85.88 202 VAL A N 1
ATOM 1588 C CA . VAL A 1 202 ? -70.754 -2.045 13.622 1.00 85.88 202 VAL A CA 1
ATOM 1589 C C . VAL A 1 202 ? -71.866 -1.285 14.350 1.00 85.88 202 VAL A C 1
ATOM 1591 O O . VAL A 1 202 ? -73.034 -1.659 14.244 1.00 85.88 202 VAL A O 1
ATOM 1594 N N . LEU A 1 203 ? -71.530 -0.185 15.030 1.00 86.81 203 LEU A N 1
ATOM 1595 C CA . LEU A 1 203 ? -72.505 0.656 15.733 1.00 86.81 203 LEU A CA 1
ATOM 1596 C C . LEU A 1 203 ? -73.540 1.268 14.780 1.00 86.81 203 LEU A C 1
ATOM 1598 O O . LEU A 1 203 ? -74.734 1.240 15.071 1.00 86.81 203 LEU A O 1
ATOM 1602 N N . LEU A 1 204 ? -73.103 1.782 13.628 1.00 83.25 204 LEU A N 1
ATOM 1603 C CA . LEU A 1 204 ? -73.998 2.329 12.606 1.00 83.25 204 LEU A CA 1
ATOM 1604 C C . LEU A 1 204 ? -74.901 1.245 12.004 1.00 83.25 204 LEU A C 1
ATOM 1606 O O . LEU A 1 204 ? -76.096 1.471 11.832 1.00 83.25 204 LEU A O 1
ATOM 1610 N N . SER A 1 205 ? -74.366 0.051 11.742 1.00 80.38 205 SER A N 1
ATOM 1611 C CA . SER A 1 205 ? -75.153 -1.081 11.234 1.00 80.38 205 SER A CA 1
ATOM 1612 C C . SER A 1 205 ? -76.247 -1.496 12.220 1.00 80.38 205 SER A C 1
ATOM 1614 O O . SER A 1 205 ? -77.368 -1.784 11.811 1.00 80.38 205 SER A O 1
ATOM 1616 N N . TRP A 1 206 ? -75.956 -1.461 13.523 1.00 77.50 206 TRP A N 1
ATOM 1617 C CA . TRP A 1 206 ? -76.940 -1.746 14.566 1.00 77.50 206 TRP A CA 1
ATOM 1618 C C . TRP A 1 206 ? -78.001 -0.640 14.689 1.00 77.50 206 TRP A C 1
ATOM 1620 O O . TRP A 1 206 ? -79.192 -0.926 14.786 1.00 77.50 206 TRP A O 1
ATOM 1630 N N . ALA A 1 207 ? -77.585 0.628 14.622 1.00 77.62 207 ALA A N 1
ATOM 1631 C CA . ALA A 1 207 ? -78.482 1.778 14.742 1.00 77.62 207 ALA A CA 1
ATOM 1632 C C . ALA A 1 207 ? -79.439 1.946 13.546 1.00 77.62 207 ALA A C 1
ATOM 1634 O O . ALA A 1 207 ? -80.555 2.436 13.721 1.00 77.62 207 ALA A O 1
ATOM 1635 N N . PHE A 1 208 ? -79.021 1.551 12.338 1.00 74.44 208 PHE A N 1
ATOM 1636 C CA . PHE A 1 208 ? -79.792 1.751 11.104 1.00 74.44 208 PHE A CA 1
ATOM 1637 C C . PHE A 1 208 ? -80.368 0.462 10.490 1.00 74.44 208 PHE A C 1
ATOM 1639 O O . PHE A 1 208 ? -81.246 0.557 9.636 1.00 74.44 208 PHE A O 1
ATOM 1646 N N . GLY A 1 209 ? -79.936 -0.727 10.925 1.00 58.41 209 GLY A N 1
ATOM 1647 C CA . GLY A 1 209 ? -80.405 -2.024 10.411 1.00 58.41 209 GLY A CA 1
ATOM 1648 C C . GLY A 1 209 ? -81.718 -2.549 11.010 1.00 58.41 209 GLY A C 1
ATOM 1649 O O . GLY A 1 209 ? -82.227 -3.563 10.547 1.00 58.41 209 GLY A O 1
ATOM 1650 N N . HIS A 1 210 ? -82.282 -1.877 12.019 1.00 54.88 210 HIS A N 1
ATOM 1651 C CA . HIS A 1 210 ? -83.554 -2.247 12.666 1.00 54.88 210 HIS A CA 1
ATOM 1652 C C . HIS A 1 210 ? -84.769 -1.435 12.173 1.00 54.88 210 HIS A C 1
ATOM 1654 O O . HIS A 1 210 ? -85.695 -1.171 12.941 1.00 54.88 210 HIS A O 1
ATOM 1660 N N . ARG A 1 211 ? -84.786 -1.033 10.898 1.00 50.41 211 ARG A N 1
ATOM 1661 C CA . ARG A 1 211 ? -85.981 -0.472 10.248 1.00 50.41 211 ARG A CA 1
ATOM 1662 C C . ARG A 1 211 ? -86.649 -1.478 9.328 1.00 50.41 211 ARG A C 1
ATOM 1664 O O . ARG A 1 211 ? -85.910 -2.168 8.597 1.00 50.41 211 ARG A O 1
#

pLDDT: mean 92.46, std 6.83, range [50.41, 98.56]

Foldseek 3Di:
DDDDPLVLQVVLVVLLQVLCVVAPPDRWFDAADCPADDPCNSVRNHGQWTDPPRLEAPAFLKTFHGRVRQVVVLVVVVVCCVVVVPDVLQPNNQWTFGIDSVPPWTFTQNNVQQWTWIHDNPDRDIDTCDRHPSVNSNVVSVCSVVVCWDQDPRYTDRPVVVVVVVVVVVVVVVVVVVVVVVVVVVVVVVVVVVVVVVVVVVVVCVVPVPD

Secondary structure (DSSP, 8-state):
-----HHHHHHHHHHHHHHHHHHSSS--EEEP-TT--STTHHHHTTEEEE-TT--S-SBTTBEEPPHHHHHHHHHHHHHHHHHHT--TTT--TTEEEEEE-SSS-EEEEETTT--EEEE-TTSS---EEESSHHHHHHHHHHHHHTTSEEEETTEEEEHHHHHHHHHHHHHHHHHHHHHHHHHHHHHHHHHHHHHHHHHHHHHHHHHHS--

Sequence (211 aa):
MYRQNETELRRAMDRLERWFAEHVDEPYFAPGASDAVGPLASFLARWNGQRDDAAVPFFEAFHLLDAESCAREKAMMDGLASEEGWPASWWDPDWVPFASDGCGQLLVLDVRSGAVIEFIHDDEPRPVHAETLEAFLAAYADALEHGQRDLRDGYIVDLDEHAAALARAEEREAARQQGQAQAKRTLVWTGAMLLGLVALIVLLSWAFGHR

Radius of gyration: 28.53 Å; chains: 1; bounding box: 106×28×44 Å